Protein 1BTE (pdb70)

GO terms:
  GO:0005886 plasma membrane (C, IDA)
  GO:0017002 activin receptor activity (F, IDA)
  GO:0004675 transmembrane receptor protein serine/threonine kinase activity (F, EXP)
  GO:0005886 plasma membrane (C, EXP)
  GO:0098821 BMP receptor activity (F, IMP)
  GO:0030509 BMP signaling pathway (P, IMP)
  GO:0009966 regulation of signal transduction (P, IDA)
  GO:0001702 gastrulation with mouth forming second (P, IGI)
  GO:0042475 odontogenesis of dentin-containing tooth (P, IGI)
  GO:0009952 anterior/posterior pattern specification (P, IGI)
  GO:0007283 spermatogenesis (P, IGI)
  GO:0007368 determination of left/right symmetry (P, IGI)
  GO:0007498 mesoderm development (P, IGI)
  GO:0042713 sperm ejaculation (P, IMP)
  GO:0043084 penile erection (P, IMP)
  GO:0045428 regulation of nitric oxide biosynthetic process (P, IMP)
  GO:0060011 Sertoli cell proliferation (P, IMP)
  GO:0048706 embryonic skeletal system development (P, IMP)
  GO:0008584 male gonad development (P, IMP)
  GO:0019838 growth factor binding (F, IMP)

InterPro domains:
  IPR000333 Ser/Thr protein kinase, TGFB receptor [PR00653] (23-42)
  IPR000333 Ser/Thr protein kinase, TGFB receptor [PR00653] (70-88)
  IPR000333 Ser/Thr protein kinase, TGFB receptor [PR00653] (91-114)
  IPR000333 Ser/Thr protein kinase, TGFB receptor [PR00653] (331-352)
  IPR000333 Ser/Thr protein kinase, TGFB receptor [PR00653] (450-469)
  IPR000333 Ser/Thr protein kinase, TGFB receptor [PR00653] (490-512)
  IPR000333 Ser/Thr protein kinase, TGFB receptor [PTHR23255] (9-484)
  IPR000719 Protein kinase domain [PF00069] (200-472)
  IPR000719 Protein kinase domain [PS50011] (192-485)
  IPR000719 Protein kinase domain [SM00220] (192-485)
  IPR008271 Serine/threonine-protein kinase, active site [PS00108] (318-330)
  IPR011009 Protein kinase-like domain superfamily [SSF56112] (180-476)
  IPR045860 Snake toxin-like superfamily [G3DSA:2.10.60.10] (20-118)
  IPR045860 Snake toxin-like superfamily [SSF57302] (26-120)

Structure (mmCIF, N/CA/C/O backbone):
data_1BTE
#
_entry.id   1BTE
#
_cell.length_a   71.630
_cell.length_b   71.630
_cell.length_c   37.380
_cell.angle_alpha   90.00
_cell.angle_beta   90.00
_cell.angle_gamma   120.00
#
_symmetry.space_group_name_H-M   'P 3'
#
loop_
_entity.id
_entity.type
_entity.pdbx_description
1 polymer 'PROTEIN (ACTIVIN RECEPTOR TYPE II)'
2 non-polymer 2-acetamido-2-deoxy-beta-D-glucopyranose
3 water water
#
loop_
_atom_site.group_PDB
_atom_site.id
_atom_site.type_symbol
_atom_site.label_atom_id
_atom_site.label_alt_id
_atom_site.label_comp_id
_atom_site.label_asym_id
_atom_site.label_entity_id
_atom_site.label_seq_id
_atom_site.pdbx_PDB_ins_code
_atom_site.Cartn_x
_atom_site.Cartn_y
_atom_site.Cartn_z
_atom_site.occupancy
_atom_site.B_iso_or_equiv
_atom_site.auth_seq_id
_atom_site.auth_comp_id
_atom_site.auth_asym_id
_atom_site.auth_atom_id
_atom_site.pdbx_PDB_model_num
ATOM 1 N N . GLU A 1 2 ? 15.888 47.505 13.150 1.00 34.63 7 GLU A N 1
ATOM 2 C CA . GLU A 1 2 ? 14.455 47.789 12.947 1.00 33.53 7 GLU A CA 1
ATOM 3 C C . GLU A 1 2 ? 13.538 46.900 13.794 1.00 29.91 7 GLU A C 1
ATOM 4 O O . GLU A 1 2 ? 12.342 46.832 13.476 1.00 30.54 7 GLU A O 1
ATOM 10 N N . THR A 1 3 ? 14.042 46.347 14.892 1.00 24.79 8 THR A N 1
ATOM 11 C CA . THR A 1 3 ? 13.172 45.572 15.783 1.00 20.45 8 THR A CA 1
ATOM 12 C C . THR A 1 3 ? 13.181 46.123 17.198 1.00 19.37 8 THR A C 1
ATOM 13 O O . THR A 1 3 ? 14.203 46.072 17.887 1.00 19.91 8 THR A O 1
ATOM 17 N N . GLN A 1 4 ? 12.026 46.583 17.686 1.00 16.67 9 GLN A N 1
ATOM 18 C CA . GLN A 1 4 ? 11.901 47.113 19.036 1.00 15.51 9 GLN A CA 1
ATOM 19 C C . GLN A 1 4 ? 11.055 46.217 19.938 1.00 16.14 9 GLN A C 1
ATOM 20 O O . GLN A 1 4 ? 11.022 46.449 21.119 1.00 16.54 9 GLN A O 1
ATOM 26 N N . GLU A 1 5 ? 10.221 45.342 19.371 1.00 13.69 10 GLU A N 1
ATOM 27 C CA . GLU A 1 5 ? 9.316 44.570 20.233 1.00 13.03 10 GLU A CA 1
ATOM 28 C C . GLU A 1 5 ? 8.965 43.254 19.532 1.00 15.26 10 GLU A C 1
ATOM 29 O O . GLU A 1 5 ? 8.878 43.216 18.306 1.00 15.26 10 GLU A O 1
ATOM 35 N N . CYS A 1 6 ? 8.692 42.232 20.333 1.00 12.35 11 CYS A N 1
ATOM 36 C CA . CYS A 1 6 ? 8.377 40.888 19.829 1.00 13.24 11 CYS A CA 1
ATOM 37 C C . CYS A 1 6 ? 7.247 40.195 20.584 1.00 12.74 11 CYS A C 1
ATOM 38 O O . CYS A 1 6 ? 6.833 40.603 21.685 1.00 12.76 11 CYS A O 1
ATOM 41 N N . LEU A 1 7 ? 6.600 39.171 19.946 1.00 12.56 12 LEU A N 1
ATOM 42 C CA . LEU A 1 7 ? 5.653 38.334 20.680 1.00 11.69 12 LEU A CA 1
ATOM 43 C C . LEU A 1 7 ? 6.476 37.569 21.740 1.00 12.24 12 LEU A C 1
ATOM 44 O O . LEU A 1 7 ? 7.535 37.023 21.445 1.00 12.43 12 LEU A O 1
ATOM 49 N N . PHE A 1 8 ? 5.951 37.580 22.987 1.00 11.68 13 PHE A N 1
ATOM 50 C CA . PHE A 1 8 ? 6.627 36.851 24.091 1.00 13.24 13 PHE A CA 1
ATOM 51 C C . PHE A 1 8 ? 5.785 35.647 24.495 1.00 13.42 13 PHE A C 1
ATOM 52 O O . PHE A 1 8 ? 4.555 35.728 24.661 1.00 13.56 13 PHE A O 1
ATOM 60 N N . PHE A 1 9 ? 6.438 34.481 24.639 1.00 12.97 14 PHE A N 1
ATOM 61 C CA . PHE A 1 9 ? 5.827 33.229 25.104 1.00 12.71 14 PHE A CA 1
ATOM 62 C C . PHE A 1 9 ? 6.909 32.443 25.860 1.00 12.72 14 PHE A C 1
ATOM 63 O O . PHE A 1 9 ? 8.060 32.357 25.405 1.00 14.28 14 PHE A O 1
ATOM 71 N N . ASN A 1 10 ? 6.544 31.827 27.004 1.00 12.95 15 ASN A N 1
ATOM 72 C CA . ASN A 1 10 ? 7.464 30.982 27.767 1.00 14.57 15 ASN A CA 1
ATOM 73 C C . ASN A 1 10 ? 6.701 29.827 28.419 1.00 14.68 15 ASN A C 1
ATOM 74 O O . ASN A 1 10 ? 5.901 30.031 29.336 1.00 16.36 15 ASN A O 1
ATOM 79 N N . ALA A 1 11 ? 6.845 28.636 27.813 1.00 15.24 16 ALA A N 1
ATOM 80 C CA . ALA A 1 11 ? 6.137 27.490 28.406 1.00 16.37 16 ALA A CA 1
ATOM 81 C C . ALA A 1 11 ? 6.663 27.194 29.807 1.00 17.20 16 ALA A C 1
ATOM 82 O O . ALA A 1 11 ? 5.846 26.627 30.563 1.00 18.00 16 ALA A O 1
ATOM 84 N N . ASN A 1 12 ? 7.852 27.608 30.169 1.00 19.21 17 ASN A N 1
ATOM 85 C CA . ASN A 1 12 ? 8.388 27.383 31.515 1.00 19.13 17 ASN A CA 1
ATOM 86 C C . ASN A 1 12 ? 8.167 28.588 32.427 1.00 17.64 17 ASN A C 1
ATOM 87 O O . ASN A 1 12 ? 8.990 28.817 33.324 1.00 18.33 17 ASN A O 1
ATOM 92 N N . TRP A 1 13 ? 7.117 29.399 32.180 1.00 15.50 18 TRP A N 1
ATOM 93 C CA . TRP A 1 13 ? 6.893 30.621 32.940 1.00 16.46 18 TRP A CA 1
ATOM 94 C C . TRP A 1 13 ? 6.803 30.427 34.444 1.00 16.16 18 TRP A C 1
ATOM 95 O O . TRP A 1 13 ? 7.241 31.366 35.149 1.00 16.35 18 TRP A O 1
ATOM 106 N N . GLU A 1 14 ? 6.172 29.351 34.910 1.00 18.45 19 GLU A N 1
ATOM 107 C CA . GLU A 1 14 ? 5.993 29.262 36.352 1.00 19.18 19 GLU A CA 1
ATOM 108 C C . GLU A 1 14 ? 7.345 29.135 37.037 1.00 17.96 19 GLU A C 1
ATOM 109 O O . GLU A 1 14 ? 7.689 29.870 37.979 1.00 18.07 19 GLU A O 1
ATOM 115 N N . ARG A 1 15 ? 8.185 28.217 36.588 1.00 17.86 20 ARG A N 1
ATOM 116 C CA . ARG A 1 15 ? 9.498 28.040 37.249 1.00 20.02 20 ARG A CA 1
ATOM 117 C C . ARG A 1 15 ? 10.442 29.181 36.950 1.00 20.25 20 ARG A C 1
ATOM 118 O O . ARG A 1 15 ? 11.239 29.606 37.819 1.00 20.45 20 ARG A O 1
ATOM 126 N N . ASP A 1 16 ? 10.361 29.837 35.782 1.00 18.53 21 ASP A N 1
ATOM 127 C CA . ASP A 1 16 ? 11.234 30.925 35.418 1.00 19.94 21 ASP A CA 1
ATOM 128 C C . ASP A 1 16 ? 10.847 32.297 35.970 1.00 19.67 21 ASP A C 1
ATOM 129 O O . ASP A 1 16 ? 11.640 33.264 35.957 1.00 21.14 21 ASP A O 1
ATOM 134 N N . ARG A 1 17 ? 9.650 32.410 36.527 1.00 19.58 22 ARG A N 1
ATOM 135 C CA . ARG A 1 17 ? 9.105 33.631 37.072 1.00 19.61 22 ARG A CA 1
ATOM 136 C C . ARG A 1 17 ? 8.964 34.746 36.027 1.00 19.95 22 ARG A C 1
ATOM 137 O O . ARG A 1 17 ? 9.301 35.904 36.223 1.00 21.46 22 ARG A O 1
ATOM 145 N N . THR A 1 18 ? 8.343 34.370 34.903 1.00 16.58 23 THR A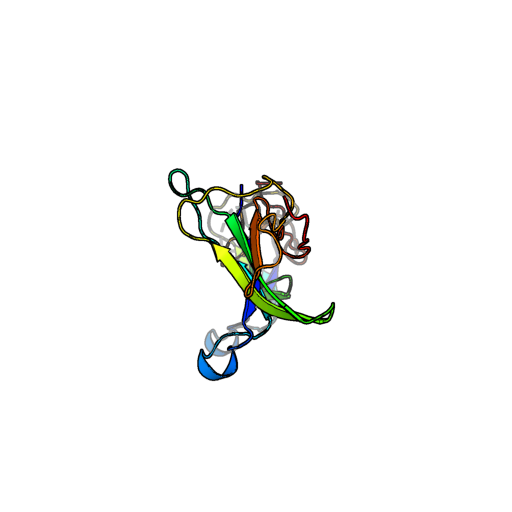 N 1
ATOM 146 C CA . THR A 1 18 ? 8.033 35.330 33.829 1.00 16.50 23 THR A CA 1
ATOM 147 C C . THR A 1 18 ? 6.544 35.291 33.531 1.00 15.50 23 THR A C 1
ATOM 148 O O . THR A 1 18 ? 5.769 34.487 33.994 1.00 16.55 23 THR A O 1
ATOM 152 N N . ASN A 1 19 ? 6.098 36.247 32.660 1.00 14.43 24 ASN A N 1
ATOM 153 C CA . ASN A 1 19 ? 4.764 36.104 32.103 1.00 14.16 24 ASN A CA 1
ATOM 154 C C . ASN A 1 19 ? 4.724 34.808 31.281 1.00 14.05 24 ASN A C 1
ATOM 155 O O . ASN A 1 19 ? 5.731 34.281 30.792 1.00 14.16 24 ASN A O 1
ATOM 160 N N . GLN A 1 20 ? 3.504 34.281 31.093 1.00 14.49 25 GLN A N 1
ATOM 161 C CA . GLN A 1 20 ? 3.338 33.117 30.188 1.00 14.52 25 GLN A CA 1
ATOM 162 C C . GLN A 1 20 ? 3.380 33.656 28.746 1.00 15.16 25 GLN A C 1
ATOM 163 O O . GLN A 1 20 ? 3.944 32.985 27.848 1.00 14.57 25 GLN A O 1
ATOM 169 N N . THR A 1 21 ? 2.712 34.774 28.505 1.00 14.43 26 THR A N 1
ATOM 170 C CA . THR A 1 21 ? 2.702 35.410 27.174 1.00 14.15 26 THR A CA 1
ATOM 171 C C . THR A 1 21 ? 2.729 36.916 27.336 1.00 14.36 26 THR A C 1
ATOM 172 O O . THR A 1 21 ? 2.412 37.469 28.399 1.00 14.70 26 THR A O 1
ATOM 176 N N . GLY A 1 22 ? 3.002 37.683 26.251 1.00 14.02 27 GLY A N 1
ATOM 177 C CA . GLY A 1 22 ? 2.899 39.118 26.207 1.00 13.75 27 GLY A CA 1
ATOM 178 C C . GLY A 1 22 ? 3.631 39.741 24.997 1.00 13.88 27 GLY A C 1
ATOM 179 O O . GLY A 1 22 ? 3.744 39.042 24.001 1.00 14.07 27 GLY A O 1
ATOM 180 N N . VAL A 1 23 ? 4.100 40.947 25.233 1.00 12.90 28 VAL A N 1
ATOM 181 C CA . VAL A 1 23 ? 4.879 41.698 24.237 1.00 12.82 28 VAL A CA 1
ATOM 182 C C . VAL A 1 23 ? 6.246 41.987 24.870 1.00 14.74 28 VAL A C 1
ATOM 183 O O . VAL A 1 23 ? 6.283 42.662 25.923 1.00 15.74 28 VAL A O 1
ATOM 187 N N . GLU A 1 24 ? 7.352 41.482 24.353 1.00 14.13 29 GLU A N 1
ATOM 188 C CA . GLU A 1 24 ? 8.662 41.812 24.948 1.00 15.11 29 GLU A CA 1
ATOM 189 C C . GLU A 1 24 ? 9.258 43.018 24.267 1.00 15.54 29 GLU A C 1
ATOM 190 O O . GLU A 1 24 ? 9.539 42.995 23.054 1.00 14.92 29 GLU A O 1
ATOM 196 N N . PRO A 1 25 ? 9.736 44.042 25.007 1.00 16.82 30 PRO A N 1
ATOM 197 C CA . PRO A 1 25 ? 10.501 45.153 24.489 1.00 17.52 30 PRO A CA 1
ATOM 198 C C . PRO A 1 25 ? 11.956 44.751 24.334 1.00 18.87 30 PRO A C 1
ATOM 199 O O . PRO A 1 25 ? 12.535 44.204 25.302 1.00 19.90 30 PRO A O 1
ATOM 203 N N . CYS A 1 26 ? 12.535 44.947 23.164 1.00 18.96 31 CYS A N 1
ATOM 204 C CA . CYS A 1 26 ? 13.918 44.568 22.945 1.00 20.62 31 CYS A CA 1
ATOM 205 C C . CYS A 1 26 ? 14.897 45.712 23.264 1.00 21.55 31 CYS A C 1
ATOM 206 O O . CYS A 1 26 ? 14.752 46.773 22.697 1.00 22.36 31 CYS A O 1
ATOM 209 N N . TYR A 1 27 ? 15.865 45.431 24.136 1.00 26.01 32 TYR A N 1
ATOM 210 C CA . TYR A 1 27 ? 16.836 46.481 24.488 1.00 30.62 32 TYR A CA 1
ATOM 211 C C . TYR A 1 27 ? 18.239 45.974 24.214 1.00 35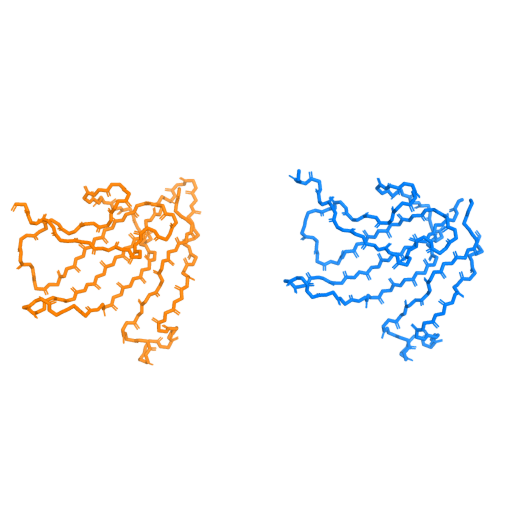.57 32 TYR A C 1
ATOM 212 O O . TYR A 1 27 ? 18.522 45.676 23.053 1.00 37.72 32 TYR A O 1
ATOM 221 N N . GLY A 1 28 ? 19.097 45.844 25.213 1.00 39.86 33 GLY A N 1
ATOM 222 C CA . GLY A 1 28 ? 20.451 45.352 24.982 1.00 43.16 33 GLY A CA 1
ATOM 223 C C . GLY A 1 28 ? 21.183 46.219 23.957 1.00 45.82 33 GLY A C 1
ATOM 224 O O . GLY A 1 28 ? 21.088 45.896 22.746 1.00 48.42 33 GLY A O 1
ATOM 225 N N . ARG A 1 33 ? 22.157 45.100 16.285 1.00 35.73 38 ARG A N 1
ATOM 226 C CA . ARG A 1 33 ? 20.876 44.662 15.667 1.00 34.05 38 ARG A CA 1
ATOM 227 C C . ARG A 1 33 ? 20.107 43.684 16.566 1.00 33.87 38 ARG A C 1
ATOM 228 O O . ARG A 1 33 ? 20.597 42.654 17.003 1.00 34.23 38 ARG A O 1
ATOM 230 N N . ARG A 1 34 ? 18.850 44.034 16.791 1.00 29.65 39 ARG A N 1
ATOM 231 C CA . ARG A 1 34 ? 17.922 43.214 17.554 1.00 27.91 39 ARG A CA 1
ATOM 232 C C . ARG A 1 34 ? 17.107 42.344 16.599 1.00 24.04 39 ARG A C 1
ATOM 233 O O . ARG A 1 34 ? 17.031 42.627 15.401 1.00 22.90 39 ARG A O 1
ATOM 241 N N . HIS A 1 35 ? 16.659 41.185 17.099 1.00 20.17 40 HIS A N 1
ATOM 242 C CA . HIS A 1 35 ? 15.802 40.304 16.336 1.00 17.83 40 HIS A CA 1
ATOM 243 C C . HIS A 1 35 ? 14.675 39.769 17.238 1.00 17.05 40 HIS A C 1
ATOM 244 O O . HIS A 1 35 ? 14.811 39.855 18.464 1.00 17.80 40 HIS A O 1
ATOM 251 N N . CYS A 1 36 ? 13.648 39.181 16.627 1.00 14.87 41 CYS A N 1
ATOM 252 C CA . CYS A 1 36 ? 12.695 38.309 17.327 1.00 14.14 41 CYS A CA 1
ATOM 253 C C . CYS A 1 36 ? 12.988 36.864 16.955 1.00 13.07 41 CYS A C 1
ATOM 254 O O . CYS A 1 36 ? 13.715 36.530 16.015 1.00 15.34 41 CYS A O 1
ATOM 257 N N . PHE A 1 37 ? 12.497 35.939 17.798 1.00 13.38 42 PHE A N 1
ATOM 258 C CA . PHE A 1 37 ? 12.698 34.517 17.507 1.00 13.46 42 PHE A CA 1
ATOM 259 C C . PHE A 1 37 ? 11.533 33.688 18.012 1.00 12.98 42 PHE A C 1
ATOM 260 O O . PHE A 1 37 ? 10.750 34.094 18.864 1.00 13.43 42 PHE A O 1
ATOM 268 N N . ALA A 1 38 ? 11.471 32.452 17.523 1.00 12.41 43 ALA A N 1
ATOM 269 C CA . ALA A 1 38 ? 10.622 31.407 18.076 1.00 12.52 43 ALA A CA 1
ATOM 270 C C . ALA A 1 38 ? 11.368 30.083 18.142 1.00 14.34 43 ALA A C 1
ATOM 271 O O . ALA A 1 38 ? 12.197 29.753 17.279 1.00 13.88 43 ALA A O 1
ATOM 273 N N . THR A 1 39 ? 11.034 29.264 19.169 1.00 13.29 44 THR A N 1
ATOM 274 C CA . THR A 1 39 ? 11.529 27.901 19.268 1.00 15.50 44 THR A CA 1
ATOM 275 C C . THR A 1 39 ? 10.341 26.992 19.540 1.00 15.26 44 THR A C 1
ATOM 276 O O . THR A 1 39 ? 9.405 27.355 20.281 1.00 15.03 44 THR A O 1
ATOM 280 N N . TRP A 1 40 ? 10.295 25.827 18.860 1.00 14.18 45 TRP A N 1
ATOM 281 C CA . TRP A 1 40 ? 9.116 24.961 19.018 1.00 14.07 45 TRP A CA 1
ATOM 282 C C . TRP A 1 40 ? 9.449 23.488 18.760 1.00 14.96 45 TRP A C 1
ATOM 283 O O . TRP A 1 40 ? 10.546 23.205 18.243 1.00 14.94 45 TRP A O 1
ATOM 294 N N . LYS A 1 41 ? 8.541 22.617 19.210 1.00 16.00 46 LYS A N 1
ATOM 295 C CA . LYS A 1 41 ? 8.638 21.202 18.878 1.00 17.14 46 LYS A CA 1
ATOM 296 C C . LYS A 1 41 ? 7.555 20.919 17.838 1.00 15.85 46 LYS A C 1
ATOM 297 O O . LYS A 1 41 ? 6.485 21.544 17.821 1.00 15.93 46 LYS A O 1
ATOM 303 N N . ASN A 1 42 ? 7.816 19.966 16.939 1.00 15.17 47 ASN A N 1
ATOM 304 C CA . ASN A 1 42 ? 6.858 19.576 15.909 1.00 17.39 47 ASN A CA 1
ATOM 305 C C . ASN A 1 42 ? 6.940 18.048 15.754 1.00 20.18 47 ASN A C 1
ATOM 306 O O . ASN A 1 42 ? 7.926 17.562 15.204 1.00 21.08 47 ASN A O 1
ATOM 311 N N . ILE A 1 43 ? 5.983 17.378 16.374 1.00 19.17 48 ILE A N 1
ATOM 312 C CA . ILE A 1 43 ? 5.939 15.900 16.327 1.00 21.39 48 ILE A CA 1
ATOM 313 C C . ILE A 1 43 ? 4.733 15.503 15.499 1.00 21.06 48 ILE A C 1
ATOM 314 O O . ILE A 1 43 ? 3.561 15.686 15.824 1.00 18.41 48 ILE A O 1
ATOM 319 N N . SER A 1 44 ? 5.073 14.938 14.327 1.00 21.76 49 SER A N 1
ATOM 320 C CA . SER A 1 44 ? 4.030 14.532 13.365 1.00 24.00 49 SER A CA 1
ATOM 321 C C . SER A 1 44 ? 3.048 15.640 13.044 1.00 22.41 49 SER A C 1
ATOM 322 O O . SER A 1 44 ? 1.839 15.388 12.972 1.00 23.01 49 SER A O 1
ATOM 325 N N . GLY A 1 45 ? 3.461 16.904 12.930 1.00 21.68 50 GLY A N 1
ATOM 326 C CA . GLY A 1 45 ? 2.553 17.992 12.629 1.00 21.86 50 GLY A CA 1
ATOM 327 C C . GLY A 1 45 ? 2.002 18.689 13.855 1.00 21.23 50 GLY A C 1
ATOM 328 O O . GLY A 1 45 ? 1.461 19.794 13.713 1.00 25.85 50 GLY A O 1
ATOM 329 N N . SER A 1 46 ? 2.085 18.110 15.050 1.00 19.73 51 SER A N 1
ATOM 330 C CA . SER A 1 46 ? 1.595 18.775 16.266 1.00 20.98 51 SER A CA 1
ATOM 331 C C . SER A 1 46 ? 2.645 19.716 16.850 1.00 19.37 51 SER A C 1
ATOM 332 O O . SER A 1 46 ? 3.754 19.312 17.219 1.00 18.19 51 SER A O 1
ATOM 335 N N . ILE A 1 47 ? 2.307 20.999 16.871 1.00 19.14 52 ILE A N 1
ATOM 336 C CA . ILE A 1 47 ? 3.256 22.045 17.275 1.00 18.15 52 ILE A CA 1
ATOM 337 C C . ILE A 1 47 ? 3.111 22.453 18.731 1.00 19.55 52 ILE A C 1
ATOM 338 O O . ILE A 1 47 ? 1.997 22.696 19.175 1.00 21.09 52 ILE A O 1
ATOM 343 N N . GLU A 1 48 ? 4.212 22.535 19.440 1.00 18.10 53 GLU A N 1
ATOM 344 C CA . GLU A 1 48 ? 4.254 22.988 20.829 1.00 20.44 53 GLU A CA 1
ATOM 345 C C . GLU A 1 48 ? 5.289 24.100 20.933 1.00 18.35 53 GLU A C 1
ATOM 346 O O . GLU A 1 48 ? 6.487 23.837 20.783 1.00 19.74 53 GLU A O 1
ATOM 352 N N . ILE A 1 49 ? 4.846 25.339 21.253 1.00 17.19 54 ILE A N 1
ATOM 353 C CA . ILE A 1 49 ? 5.851 26.387 21.423 1.00 16.84 54 ILE A CA 1
ATOM 354 C C . ILE A 1 49 ? 6.692 26.195 22.686 1.00 16.92 54 ILE A C 1
ATOM 355 O O . ILE A 1 49 ? 6.135 25.836 23.734 1.00 18.07 54 ILE A O 1
ATOM 360 N N . VAL A 1 50 ? 7.981 26.420 22.560 1.00 15.45 55 VAL A N 1
ATOM 361 C CA . VAL A 1 50 ? 8.896 26.420 23.703 1.00 14.94 55 VAL A CA 1
ATOM 362 C C . VAL A 1 50 ? 9.076 27.837 24.187 1.00 15.41 55 VAL A C 1
ATOM 363 O O . VAL A 1 50 ? 8.722 28.204 25.303 1.00 17.15 55 VAL A O 1
ATOM 367 N N . LYS A 1 51 ? 9.552 28.769 23.334 1.00 14.78 56 LYS A N 1
ATOM 368 C CA . LYS A 1 51 ? 9.710 30.163 23.693 1.00 14.73 56 LYS A CA 1
ATOM 369 C C . LYS A 1 51 ? 9.494 31.071 22.462 1.00 15.19 56 LYS A C 1
ATOM 370 O O . LYS A 1 51 ? 9.786 30.652 21.317 1.00 15.10 56 LYS A O 1
ATOM 376 N N . GLN A 1 52 ? 9.041 32.283 22.705 1.00 13.83 57 GLN A N 1
ATOM 377 C CA . GLN A 1 52 ? 9.001 33.346 21.684 1.00 12.81 57 GLN A CA 1
ATOM 378 C C . GLN A 1 52 ? 9.594 34.595 22.374 1.00 13.46 57 GLN A C 1
ATOM 379 O O . GLN A 1 52 ? 9.178 34.827 23.515 1.00 13.68 57 GLN A O 1
ATOM 385 N N . GLY A 1 53 ? 10.285 35.477 21.657 1.00 13.23 58 GLY A N 1
ATOM 386 C CA . GLY A 1 53 ? 10.665 36.739 22.340 1.00 14.43 58 GLY A CA 1
ATOM 387 C C . GLY A 1 53 ? 11.743 37.464 21.552 1.00 15.01 58 GLY A C 1
ATOM 388 O O . GLY A 1 53 ? 11.878 37.192 20.354 1.00 14.49 58 GLY A O 1
ATOM 389 N N . CYS A 1 54 ? 12.424 38.428 22.194 1.00 13.44 59 CYS A N 1
ATOM 390 C CA . CYS A 1 54 ? 13.554 39.068 21.541 1.00 15.79 59 CYS A CA 1
ATOM 391 C C . CYS A 1 54 ? 14.801 38.193 21.638 1.00 16.59 59 CYS A C 1
ATOM 392 O O . CYS A 1 54 ? 14.957 37.407 22.581 1.00 17.95 59 CYS A O 1
ATOM 395 N N . TRP A 1 55 ? 15.686 38.345 20.671 1.00 19.52 60 TRP A N 1
ATOM 396 C CA . TRP A 1 55 ? 16.950 37.608 20.621 1.00 23.14 60 TRP A CA 1
ATOM 397 C C . TRP A 1 55 ? 18.021 38.696 20.462 1.00 24.77 60 TRP A C 1
ATOM 398 O O . TRP A 1 55 ? 17.946 39.488 19.516 1.00 25.33 60 TRP A O 1
ATOM 409 N N . LEU A 1 56 ? 18.872 38.805 21.488 1.00 29.60 61 LEU A N 1
ATOM 410 C CA . LEU A 1 56 ? 19.781 39.957 21.502 1.00 32.54 61 LEU A CA 1
ATOM 411 C C . LEU A 1 56 ? 21.194 39.645 21.031 1.00 34.96 61 LEU A C 1
ATOM 412 O O . LEU A 1 56 ? 21.846 40.601 20.574 1.00 36.25 61 LEU A O 1
ATOM 414 N N . ASP A 1 57 ? 21.673 38.416 21.143 1.00 36.47 62 ASP A N 1
ATOM 415 C CA . ASP A 1 57 ? 23.047 38.135 20.703 1.00 37.53 62 ASP A CA 1
ATOM 416 C C . ASP A 1 57 ? 23.115 38.209 19.175 1.00 37.52 62 ASP A C 1
ATOM 417 O O . ASP A 1 57 ? 22.122 37.939 18.497 1.00 35.69 62 ASP A O 1
ATOM 422 N N . ASP A 1 58 ? 24.293 38.513 18.638 1.00 35.82 63 ASP A N 1
ATOM 423 C CA . ASP A 1 58 ? 24.484 38.546 17.199 1.00 35.57 63 ASP A CA 1
ATOM 424 C C . ASP A 1 58 ? 24.019 37.225 16.592 1.00 34.53 63 ASP A C 1
ATOM 425 O O . ASP A 1 58 ? 24.464 36.178 17.064 1.00 34.87 63 ASP A O 1
ATOM 427 N N . ILE A 1 59 ? 23.317 37.271 15.466 1.00 33.24 64 ILE A N 1
ATOM 428 C CA . ILE A 1 59 ? 22.860 36.015 14.873 1.00 33.17 64 ILE A CA 1
ATOM 429 C C . ILE A 1 59 ? 22.492 36.239 13.417 1.00 34.04 64 ILE A C 1
ATOM 430 O O . ILE A 1 59 ? 22.159 37.355 13.014 1.00 34.05 64 ILE A O 1
ATOM 435 N N . ASN A 1 60 ? 22.507 35.169 12.629 1.00 35.97 65 ASN A N 1
ATOM 436 C CA . ASN A 1 60 ? 22.062 35.254 11.237 1.00 36.08 65 ASN A CA 1
ATOM 437 C C . ASN A 1 60 ? 20.776 34.435 11.114 1.00 34.09 65 ASN A C 1
ATOM 438 O O . ASN A 1 60 ? 20.636 33.439 11.844 1.00 33.95 65 ASN A O 1
ATOM 443 N N . CYS A 1 61 ? 19.834 34.954 10.340 1.00 31.45 66 CYS A N 1
ATOM 444 C CA . CYS A 1 61 ? 18.552 34.249 10.219 1.00 28.98 66 CYS A CA 1
ATOM 445 C C . CYS A 1 61 ? 18.388 33.760 8.794 1.00 28.59 66 CYS A C 1
ATOM 446 O O . CYS A 1 61 ? 19.039 34.273 7.871 1.00 29.03 66 CYS A O 1
ATOM 449 N N . TYR A 1 62 ? 17.449 32.867 8.541 1.00 28.23 67 TYR A N 1
ATOM 450 C CA . TYR A 1 62 ? 17.248 32.320 7.202 1.00 28.55 67 TYR A CA 1
ATOM 451 C C . TYR A 1 62 ? 16.516 33.290 6.282 1.00 30.50 67 TYR A C 1
ATOM 452 O O . TYR A 1 62 ? 16.692 33.230 5.058 1.00 31.91 67 TYR A O 1
ATOM 461 N N . ASP A 1 63 ? 15.705 34.165 6.822 1.00 29.50 68 ASP A N 1
ATOM 462 C CA . ASP A 1 63 ? 14.973 35.190 6.074 1.00 28.34 68 ASP A CA 1
ATOM 463 C C . ASP A 1 63 ? 14.953 36.453 6.941 1.00 28.65 68 ASP A C 1
ATOM 464 O O . ASP A 1 63 ? 14.954 36.364 8.159 1.00 29.18 68 ASP A O 1
ATOM 469 N N . ARG A 1 64 ? 14.994 37.615 6.320 1.00 28.67 69 ARG A N 1
ATOM 470 C CA . ARG A 1 64 ? 15.045 38.874 7.026 1.00 29.66 69 ARG A CA 1
ATOM 471 C C . ARG A 1 64 ? 13.729 39.191 7.736 1.00 28.60 69 ARG A C 1
ATOM 472 O O . ARG A 1 64 ? 13.755 39.624 8.888 1.00 29.80 69 ARG A O 1
ATOM 474 N N . THR A 1 65 ? 12.632 39.050 7.022 1.00 25.31 70 THR A N 1
ATOM 475 C CA . THR A 1 65 ? 11.297 39.406 7.410 1.00 25.30 70 THR A CA 1
ATOM 476 C C . THR A 1 65 ? 10.460 38.301 8.047 1.00 24.40 70 THR A C 1
ATOM 477 O O . THR A 1 65 ? 9.658 38.558 8.952 1.00 24.59 70 THR A O 1
ATOM 479 N N . ASP A 1 66 ? 10.496 37.123 7.429 1.00 20.31 71 ASP A N 1
ATOM 480 C CA . ASP A 1 66 ? 9.700 35.989 7.880 1.00 19.78 71 ASP A CA 1
ATOM 481 C C . ASP A 1 66 ? 10.543 35.126 8.817 1.00 19.45 71 ASP A C 1
ATOM 482 O O . ASP A 1 66 ? 11.720 34.943 8.536 1.00 19.96 71 ASP A O 1
ATOM 487 N N . CYS A 1 67 ? 9.934 34.543 9.850 1.00 15.08 72 CYS A N 1
ATOM 488 C CA . CYS A 1 67 ? 10.685 33.658 10.763 1.00 15.96 72 CYS A CA 1
ATOM 489 C C . CYS A 1 67 ? 10.583 32.234 10.215 1.00 14.79 72 CYS A C 1
ATOM 490 O O . CYS A 1 67 ? 9.503 31.634 10.246 1.00 14.99 72 CYS A O 1
ATOM 493 N N . ILE A 1 68 ? 11.712 31.707 9.712 1.00 14.57 73 ILE A N 1
ATOM 494 C CA . ILE A 1 68 ? 11.713 30.407 9.020 1.00 15.74 73 ILE A CA 1
ATOM 495 C C . ILE A 1 68 ? 12.831 29.487 9.523 1.00 14.70 73 ILE A C 1
ATOM 496 O O . ILE A 1 68 ? 13.986 29.928 9.696 1.00 16.36 73 ILE A O 1
ATOM 501 N N . GLU A 1 69 ? 12.508 28.206 9.780 1.00 14.96 74 GLU A N 1
ATOM 502 C CA . GLU A 1 69 ? 13.542 27.211 10.101 1.00 14.31 74 GLU A CA 1
ATOM 503 C C . GLU A 1 69 ? 13.903 26.477 8.806 1.00 15.21 74 GLU A C 1
ATOM 504 O O . GLU A 1 69 ? 12.959 26.059 8.129 1.00 14.85 74 GLU A O 1
ATOM 510 N N . LYS A 1 70 ? 15.188 26.394 8.463 1.00 15.17 75 LYS A N 1
ATOM 511 C CA . LYS A 1 70 ? 15.578 25.707 7.209 1.00 15.88 75 LYS A CA 1
ATOM 512 C C . LYS A 1 70 ? 16.413 24.492 7.518 1.00 16.53 75 LYS A C 1
ATOM 513 O O . LYS A 1 70 ? 16.943 23.848 6.567 1.00 16.54 75 LYS A O 1
ATOM 519 N N . LYS A 1 71 ? 16.684 24.113 8.787 1.00 15.20 76 LYS A N 1
ATOM 520 C CA . LYS A 1 71 ? 17.422 22.891 9.051 1.00 16.16 76 LY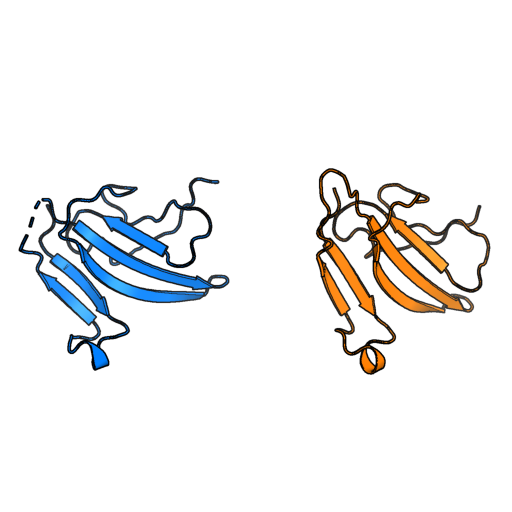S A CA 1
ATOM 521 C C . LYS A 1 71 ? 16.500 21.684 8.793 1.00 17.09 76 LYS A C 1
ATOM 522 O O . LYS A 1 71 ? 15.267 21.848 8.834 1.00 17.65 76 LYS A O 1
ATOM 528 N N . ASP A 1 72 ? 17.099 20.527 8.484 1.00 16.60 77 ASP A N 1
ATOM 529 C CA . ASP A 1 72 ? 16.312 19.340 8.164 1.00 16.93 77 ASP A CA 1
ATOM 530 C C . ASP A 1 72 ? 15.959 18.455 9.348 1.00 17.21 77 ASP A C 1
ATOM 531 O O . ASP A 1 72 ? 16.837 17.988 10.088 1.00 19.12 77 ASP A O 1
ATOM 536 N N . SER A 1 73 ? 14.647 18.339 9.597 1.00 16.68 78 SER A N 1
ATOM 537 C CA . SER A 1 73 ? 14.161 17.498 10.698 1.00 17.70 78 SER A CA 1
ATOM 538 C C . SER A 1 73 ? 14.881 17.717 12.001 1.00 19.26 78 SER A C 1
ATOM 539 O O . SER A 1 73 ? 15.320 16.739 12.643 1.00 20.66 78 SER A O 1
ATOM 542 N N . PRO A 1 74 ? 14.905 18.922 12.561 1.00 17.05 79 PRO A N 1
ATOM 543 C CA . PRO A 1 74 ? 15.564 19.164 13.834 1.00 18.97 79 PRO A CA 1
ATOM 544 C C . PRO A 1 74 ? 14.773 18.685 15.039 1.00 18.04 79 PRO A C 1
ATOM 545 O O . PRO A 1 74 ? 13.564 18.497 14.897 1.00 18.45 79 PRO A O 1
ATOM 549 N N . GLU A 1 75 ? 15.386 18.466 16.206 1.00 20.20 80 GLU A N 1
ATOM 550 C CA . GLU A 1 75 ? 14.553 18.087 17.358 1.00 22.97 80 GLU A CA 1
ATOM 551 C C . GLU A 1 75 ? 13.911 19.332 17.966 1.00 23.50 80 GLU A C 1
ATOM 552 O O . GLU A 1 75 ? 12.738 19.309 18.378 1.00 27.35 80 GLU A O 1
ATOM 558 N N . VAL A 1 76 ? 14.617 20.448 18.049 1.00 21.50 81 VAL A N 1
ATOM 559 C CA . VAL A 1 76 ? 14.062 21.713 18.498 1.00 20.53 81 VAL A CA 1
ATOM 560 C C . VAL A 1 76 ? 14.162 22.711 17.329 1.00 17.85 81 VAL A C 1
ATOM 561 O O . VAL A 1 76 ? 15.286 22.981 16.896 1.00 18.85 81 VAL A O 1
ATOM 565 N N . TYR A 1 77 ? 12.995 23.135 16.837 1.00 16.27 82 TYR A N 1
ATOM 566 C CA . TYR A 1 77 ? 12.947 24.070 15.722 1.00 15.77 82 TYR A CA 1
ATOM 567 C C . TYR A 1 77 ? 13.305 25.459 16.205 1.00 14.93 82 TYR A C 1
ATOM 568 O O . TYR A 1 77 ? 12.823 25.832 17.296 1.00 16.44 82 TYR A O 1
ATOM 577 N N . PHE A 1 78 ? 13.955 26.272 15.379 1.00 14.36 83 PHE A N 1
ATOM 578 C CA . PHE A 1 78 ? 14.319 27.634 15.757 1.00 14.16 83 PHE A CA 1
ATOM 579 C C . PHE A 1 78 ? 14.211 28.524 14.523 1.00 15.53 83 PHE A C 1
ATOM 580 O O . PHE A 1 78 ? 14.593 28.130 13.404 1.00 14.65 83 PHE A O 1
ATOM 588 N N . CYS A 1 79 ? 13.763 29.766 14.719 1.00 13.88 84 CYS A N 1
ATOM 589 C CA . CYS A 1 79 ? 13.853 30.773 13.666 1.00 12.64 84 CYS A CA 1
ATOM 590 C C . CYS A 1 79 ? 14.138 32.142 14.284 1.00 14.87 84 CYS A C 1
ATOM 591 O O . CYS A 1 79 ? 13.704 32.413 15.414 1.00 14.00 84 CYS A O 1
ATOM 594 N N . CYS A 1 80 ? 14.740 33.058 13.508 1.00 15.54 85 CYS A N 1
ATOM 595 C CA . CYS A 1 80 ? 14.769 34.458 13.938 1.00 14.94 85 CYS A CA 1
ATOM 596 C C . CYS A 1 80 ? 14.364 35.391 12.791 1.00 15.92 85 CYS A C 1
ATOM 597 O O . CYS A 1 80 ? 14.341 34.940 11.647 1.00 16.80 85 CYS A O 1
ATOM 600 N N . CYS A 1 81 ? 13.960 36.599 13.109 1.00 14.05 86 CYS A N 1
ATOM 601 C CA . CYS A 1 81 ? 13.458 37.526 12.076 1.00 14.75 86 CYS A CA 1
ATOM 602 C C . CYS A 1 81 ? 13.668 38.963 12.538 1.00 15.30 86 CYS A C 1
ATOM 603 O O . CYS A 1 81 ? 13.858 39.205 13.719 1.00 15.24 86 CYS A O 1
ATOM 606 N N . GLU A 1 82 ? 13.550 39.917 11.622 1.00 16.03 87 GLU A N 1
ATOM 607 C CA . GLU A 1 82 ? 13.573 41.324 11.920 1.00 16.56 87 GLU A CA 1
ATOM 608 C C . GLU A 1 82 ? 12.214 41.970 11.636 1.00 15.35 87 GLU A C 1
ATOM 609 O O . GLU A 1 82 ? 11.476 41.601 10.713 1.00 16.55 87 GLU A O 1
ATOM 615 N N . GLY A 1 83 ? 11.857 42.937 12.492 1.00 16.53 88 GLY A N 1
ATOM 616 C CA . GLY A 1 83 ? 10.570 43.612 12.392 1.00 16.23 88 GLY A CA 1
ATOM 617 C C . GLY A 1 83 ? 9.648 43.397 13.589 1.00 15.06 88 GLY A C 1
ATOM 618 O O . GLY A 1 83 ? 9.584 42.251 14.096 1.00 16.43 88 GLY A O 1
ATOM 619 N N . ASN A 1 84 ? 9.008 44.471 14.043 1.00 14.11 89 ASN A N 1
ATOM 620 C CA . ASN A 1 84 ? 8.129 44.391 15.198 1.00 14.26 89 ASN A CA 1
ATOM 621 C C . ASN A 1 84 ? 7.064 43.326 15.071 1.00 15.38 89 ASN A C 1
ATOM 622 O O . ASN A 1 84 ? 6.367 43.124 14.081 1.00 16.49 89 ASN A O 1
ATOM 627 N N . MET A 1 85 ? 7.072 42.387 16.051 1.00 14.53 90 MET A N 1
ATOM 628 C CA . MET A 1 85 ? 6.115 41.297 16.168 1.00 13.76 90 MET A CA 1
ATOM 629 C C . MET A 1 85 ? 6.298 40.261 15.071 1.00 12.69 90 MET A C 1
ATOM 630 O O . MET A 1 85 ? 5.395 39.460 14.834 1.00 13.63 90 MET A O 1
ATOM 635 N N . CYS A 1 86 ? 7.459 40.228 14.387 1.00 13.61 91 CYS A N 1
ATOM 636 C CA . CYS A 1 86 ? 7.605 39.302 13.238 1.00 14.17 91 CYS A CA 1
ATOM 637 C C . CYS A 1 86 ? 7.544 37.854 13.599 1.00 15.88 91 CYS A C 1
ATOM 638 O O . C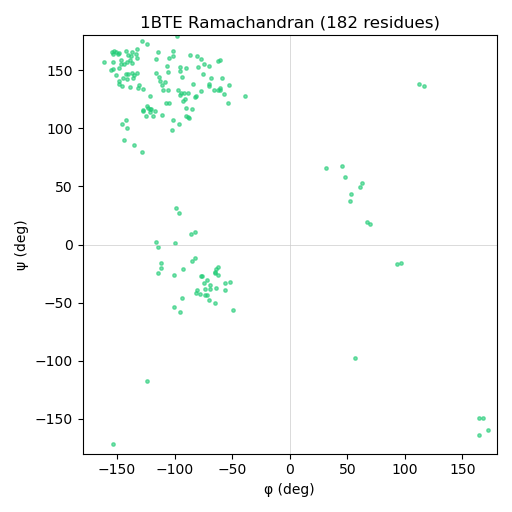YS A 1 86 ? 7.289 36.985 12.728 1.00 16.07 91 CYS A O 1
ATOM 641 N N . ASN A 1 87 ? 7.844 37.473 14.834 1.00 12.46 92 ASN A N 1
ATOM 642 C CA . ASN A 1 87 ? 7.807 36.084 15.248 1.00 12.87 92 ASN A CA 1
ATOM 643 C C . ASN A 1 87 ? 6.440 35.557 15.618 1.00 12.88 92 ASN A C 1
ATOM 644 O O . ASN A 1 87 ? 6.397 34.394 16.088 1.00 12.79 92 ASN A O 1
ATOM 649 N N . GLU A 1 88 ? 5.328 36.282 15.343 1.00 14.44 93 GLU A N 1
ATOM 650 C CA . GLU A 1 88 ? 4.026 35.686 15.651 1.00 14.76 93 GLU A CA 1
ATOM 651 C C . GLU A 1 88 ? 3.735 34.516 14.709 1.00 17.37 93 GLU A C 1
ATOM 652 O O . GLU A 1 88 ? 3.155 33.509 15.129 1.00 19.32 93 GLU A O 1
ATOM 658 N N . LYS A 1 89 ? 4.181 34.638 13.476 1.00 16.96 94 LYS A N 1
ATOM 659 C CA . LYS A 1 89 ? 4.042 33.556 12.497 1.00 19.58 94 LYS A CA 1
ATOM 660 C C . LYS A 1 89 ? 5.410 32.912 12.303 1.00 19.52 94 LYS A C 1
ATOM 661 O O . LYS A 1 89 ? 6.410 33.656 12.265 1.00 20.12 94 LYS A O 1
ATOM 667 N N . PHE A 1 90 ? 5.465 31.585 12.334 1.00 16.68 95 PHE A N 1
ATOM 668 C CA . PHE A 1 90 ? 6.770 30.931 12.124 1.00 16.76 95 PHE A CA 1
ATOM 669 C C . PHE A 1 90 ? 6.549 29.672 11.276 1.00 16.99 95 PHE A C 1
ATOM 670 O O . PHE A 1 90 ? 5.483 29.079 11.393 1.00 18.96 95 PHE A O 1
ATOM 678 N N . SER A 1 91 ? 7.509 29.418 10.370 1.00 15.95 96 SER A N 1
ATOM 679 C CA . SER A 1 91 ? 7.287 28.364 9.385 1.00 16.64 96 SER A CA 1
ATOM 680 C C . SER A 1 91 ? 8.489 27.431 9.231 1.00 16.81 96 SER A C 1
ATOM 681 O O . SER A 1 91 ? 9.587 27.825 9.633 1.00 17.00 96 SER A O 1
ATOM 684 N N . TYR A 1 92 ? 8.285 26.277 8.621 1.00 17.04 97 TYR A N 1
ATOM 685 C CA . TYR A 1 92 ? 9.313 25.272 8.379 1.00 16.47 97 TYR A CA 1
ATOM 686 C C . TYR A 1 92 ? 9.459 25.063 6.883 1.00 16.67 97 TYR A C 1
ATOM 687 O O . TYR A 1 92 ? 8.500 24.587 6.232 1.00 16.67 97 TYR A O 1
ATOM 696 N N . PHE A 1 93 ? 10.590 25.490 6.306 1.00 17.09 98 PHE A N 1
ATOM 697 C CA . PHE A 1 93 ? 10.928 25.227 4.900 1.00 17.70 98 PHE A CA 1
ATOM 698 C C . PHE A 1 93 ? 12.328 24.637 4.836 1.00 16.33 98 PHE A C 1
ATOM 699 O O . PHE A 1 93 ? 13.339 25.347 4.638 1.00 18.63 98 PHE A O 1
ATOM 707 N N . PRO A 1 94 ? 12.495 23.341 5.103 1.00 16.20 99 PRO A N 1
ATOM 708 C CA . PRO A 1 94 ? 13.795 22.696 5.205 1.00 15.46 99 PRO A CA 1
ATOM 709 C C . PRO A 1 94 ? 14.543 22.862 3.898 1.00 16.84 99 PRO A C 1
ATOM 710 O O . PRO A 1 94 ? 13.916 22.805 2.824 1.00 18.19 99 PRO A O 1
ATOM 714 N N . GLU A 1 95 ? 15.844 23.055 3.990 1.00 17.66 100 GLU A N 1
ATOM 715 C CA . GLU A 1 95 ? 16.713 23.184 2.833 1.00 16.70 100 GLU A CA 1
ATOM 716 C C . GLU A 1 95 ? 16.545 22.035 1.847 1.00 18.33 100 GLU A C 1
ATOM 717 O O . GLU A 1 95 ? 16.753 22.252 0.645 1.00 19.62 100 GLU A O 1
ATOM 723 N N . MET A 1 96 ? 16.236 20.840 2.324 1.00 17.73 101 MET A N 1
ATOM 724 C CA . MET A 1 96 ? 16.123 19.672 1.457 1.00 16.57 101 MET A CA 1
ATOM 725 C C . MET A 1 96 ? 15.049 19.770 0.414 1.00 19.89 101 MET A C 1
ATOM 726 O O . MET A 1 96 ? 15.100 18.980 -0.546 1.00 20.07 101 MET A O 1
ATOM 731 N N . GLU A 1 97 ? 14.062 20.625 0.527 1.00 21.44 102 GLU A N 1
ATOM 732 C CA . GLU A 1 97 ? 13.011 20.768 -0.474 1.00 26.77 102 GLU A CA 1
ATOM 733 C C . GLU A 1 97 ? 13.547 21.309 -1.819 1.00 28.52 102 GLU A C 1
ATOM 741 N N . GLU B 1 2 ? 16.889 -1.429 -2.422 1.00 30.70 7 GLU B N 1
ATOM 742 C CA . GLU B 1 2 ? 15.608 -0.971 -2.975 1.00 28.14 7 GLU B CA 1
ATOM 743 C C . GLU B 1 2 ? 14.464 -1.384 -2.042 1.00 25.21 7 GLU B C 1
ATOM 744 O O . GLU B 1 2 ? 13.399 -0.910 -2.392 1.00 27.84 7 GLU B O 1
ATOM 746 N N . THR B 1 3 ? 14.654 -2.135 -0.978 1.00 22.93 8 THR B N 1
ATOM 747 C CA . THR B 1 3 ? 13.505 -2.474 -0.095 1.00 20.82 8 THR B CA 1
ATOM 748 C C . THR B 1 3 ? 13.781 -1.994 1.318 1.00 19.83 8 THR B C 1
ATOM 749 O O . THR B 1 3 ? 14.668 -2.519 2.022 1.00 22.76 8 THR B O 1
ATOM 753 N N . GLN B 1 4 ? 13.007 -1.020 1.811 1.00 17.72 9 GLN B N 1
ATOM 754 C CA . GLN B 1 4 ? 13.214 -0.509 3.155 1.00 17.12 9 GLN B CA 1
ATOM 755 C C . GLN B 1 4 ? 12.064 -0.871 4.113 1.00 16.86 9 GLN B C 1
ATOM 756 O O . GLN B 1 4 ? 12.210 -0.671 5.311 1.00 17.61 9 GLN B O 1
ATOM 762 N N . GLU B 1 5 ? 10.925 -1.277 3.579 1.00 15.10 10 GLU B N 1
ATOM 763 C CA . GLU B 1 5 ? 9.762 -1.538 4.439 1.00 15.08 10 GLU B CA 1
ATOM 764 C C . GLU B 1 5 ? 8.794 -2.518 3.788 1.00 16.70 10 GLU B C 1
ATOM 765 O O . GLU B 1 5 ? 8.691 -2.513 2.566 1.00 16.49 10 GLU B O 1
ATOM 771 N N . CYS B 1 6 ? 8.075 -3.303 4.605 1.00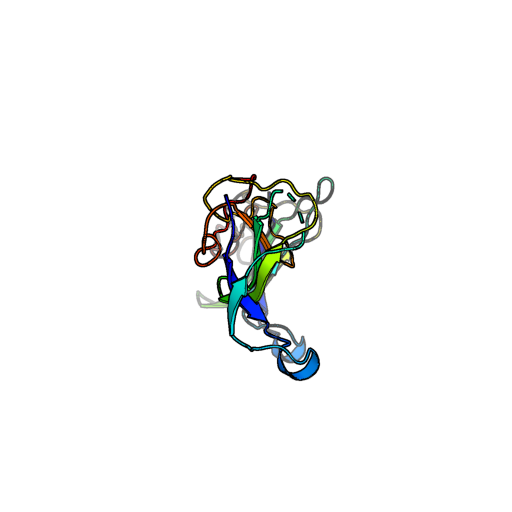 13.27 11 CYS B N 1
ATOM 772 C CA . CYS B 1 6 ? 7.194 -4.358 4.095 1.00 13.43 11 CYS B CA 1
ATOM 773 C C . CYS B 1 6 ? 5.895 -4.467 4.896 1.00 14.09 11 CYS B C 1
ATOM 774 O O . CYS B 1 6 ? 5.767 -3.891 5.975 1.00 13.72 11 CYS B O 1
ATOM 777 N N . LEU B 1 7 ? 4.848 -5.018 4.283 1.00 12.55 12 LEU B N 1
ATOM 778 C CA . LEU B 1 7 ? 3.609 -5.329 5.001 1.00 11.93 12 LEU B CA 1
ATOM 779 C C . LEU B 1 7 ? 4.022 -6.363 6.065 1.00 14.09 12 LEU B C 1
ATOM 780 O O . LEU B 1 7 ? 4.685 -7.360 5.767 1.00 14.82 12 LEU B O 1
ATOM 785 N N . PHE B 1 8 ? 3.548 -6.113 7.318 1.00 13.65 13 PHE B N 1
ATOM 786 C CA . PHE B 1 8 ? 3.873 -7.076 8.414 1.00 14.83 13 PHE B CA 1
ATOM 787 C C . PHE B 1 8 ? 2.593 -7.802 8.820 1.00 12.13 13 PHE B C 1
ATOM 788 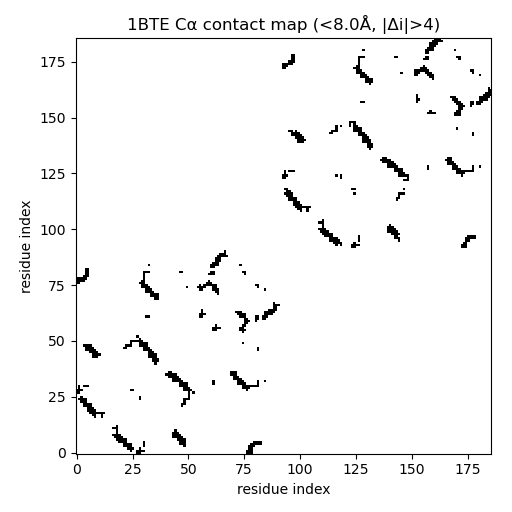O O . PHE B 1 8 ? 1.549 -7.158 8.994 1.00 12.94 13 PHE B O 1
ATOM 796 N N . PHE B 1 9 ? 2.692 -9.115 9.021 1.00 12.45 14 PHE B N 1
ATOM 797 C CA . PHE B 1 9 ? 1.566 -9.902 9.532 1.00 12.77 14 PHE B CA 1
ATOM 798 C C . PHE B 1 9 ? 2.205 -11.038 10.355 1.00 13.65 14 PHE B C 1
ATOM 799 O O . PHE B 1 9 ? 3.184 -11.651 9.902 1.00 14.51 14 PHE B O 1
ATOM 807 N N . ASN B 1 10 ? 1.607 -11.392 11.500 1.00 13.59 15 ASN B N 1
ATOM 808 C CA . ASN B 1 10 ? 2.127 -12.522 12.288 1.00 14.42 15 ASN B CA 1
ATOM 809 C C . ASN B 1 10 ? 0.908 -13.257 12.849 1.00 14.95 15 ASN B C 1
ATOM 810 O O . ASN B 1 10 ? 0.293 -12.775 13.798 1.00 15.38 15 ASN B O 1
ATOM 815 N N . ALA B 1 11 ? 0.605 -14.440 12.291 1.00 15.98 16 ALA B N 1
ATOM 816 C CA . ALA B 1 11 ? -0.532 -15.201 12.841 1.00 16.89 16 ALA B CA 1
ATOM 817 C C . ALA B 1 11 ? -0.278 -15.654 14.275 1.00 18.23 16 ALA B C 1
ATOM 818 O O . ALA B 1 11 ? -1.299 -15.777 15.010 1.00 17.76 16 ALA B O 1
ATOM 820 N N . ASN B 1 12 ? 0.980 -15.781 14.664 1.00 17.25 17 ASN B N 1
ATOM 821 C CA . ASN B 1 12 ? 1.264 -16.222 16.044 1.00 17.41 17 ASN B CA 1
ATOM 822 C C . ASN B 1 12 ? 1.585 -15.047 16.967 1.00 16.63 17 ASN B C 1
ATOM 823 O O . ASN B 1 12 ? 2.386 -15.173 17.899 1.00 16.88 17 ASN B O 1
ATOM 828 N N . TRP B 1 13 ? 0.994 -13.887 16.694 1.00 15.46 18 TRP B N 1
ATOM 829 C CA . TRP B 1 13 ? 1.260 -12.665 17.462 1.00 16.93 18 TRP B CA 1
ATOM 830 C C . TRP B 1 13 ? 1.010 -12.769 18.972 1.00 18.08 18 TRP B C 1
ATOM 831 O O . TRP B 1 13 ? 1.717 -12.108 19.737 1.00 17.28 18 TRP B O 1
ATOM 842 N N . GLU B 1 14 ? 0.015 -13.573 19.373 1.00 17.31 19 GLU B N 1
ATOM 843 C CA . GLU B 1 14 ? -0.311 -13.617 20.795 1.00 21.53 19 GLU B CA 1
ATOM 844 C C . GLU B 1 14 ? 0.794 -14.360 21.538 1.00 20.70 19 GLU B C 1
ATOM 845 O O . GLU B 1 14 ? 1.253 -13.825 22.539 1.00 22.70 19 GLU B O 1
ATOM 851 N N . ARG B 1 15 ? 1.278 -15.467 21.010 1.00 20.78 20 ARG B N 1
ATOM 852 C CA . ARG B 1 15 ? 2.389 -16.165 21.673 1.00 21.30 20 ARG B CA 1
ATOM 853 C C . ARG B 1 15 ? 3.739 -15.483 21.519 1.00 20.33 20 ARG B C 1
ATOM 854 O O . ARG B 1 15 ? 4.619 -15.506 22.393 1.00 21.69 20 ARG B O 1
ATOM 862 N N . ASP B 1 16 ? 3.984 -14.816 20.374 1.00 19.34 21 ASP B N 1
ATOM 863 C CA . ASP B 1 16 ? 5.253 -14.193 20.063 1.00 19.86 21 ASP B CA 1
ATOM 864 C C . ASP B 1 16 ? 5.350 -12.787 20.658 1.00 21.02 21 ASP B C 1
ATOM 865 O O . ASP B 1 16 ? 6.458 -12.253 20.737 1.00 23.80 21 ASP B O 1
ATOM 870 N N . ARG B 1 17 ? 4.248 -12.192 21.107 1.00 20.73 22 ARG B N 1
ATOM 871 C CA . ARG B 1 17 ? 4.206 -10.849 21.661 1.00 21.81 22 ARG B CA 1
ATOM 872 C C . ARG B 1 17 ? 4.616 -9.803 20.622 1.00 19.93 22 ARG B C 1
ATOM 873 O O . ARG B 1 17 ? 5.447 -8.912 20.870 1.00 21.98 22 ARG B O 1
ATOM 881 N N . THR B 1 18 ? 3.948 -9.844 19.451 1.00 17.85 23 THR B N 1
ATOM 882 C CA . THR B 1 18 ? 4.203 -8.817 18.425 1.00 16.43 23 THR B CA 1
ATOM 883 C C . THR B 1 18 ? 2.851 -8.255 18.015 1.00 13.75 23 THR B C 1
ATOM 884 O O . THR B 1 18 ? 1.761 -8.660 18.496 1.00 15.42 23 THR B O 1
ATOM 888 N N . ASN B 1 19 ? 2.941 -7.209 17.132 1.00 13.15 24 ASN B N 1
ATOM 889 C CA . ASN B 1 19 ? 1.702 -6.770 16.506 1.00 12.52 24 ASN B CA 1
ATOM 890 C C . ASN B 1 19 ? 1.106 -7.921 15.696 1.00 11.96 24 ASN B C 1
ATOM 891 O O . ASN B 1 19 ? 1.840 -8.850 15.302 1.00 14.18 24 ASN B O 1
ATOM 896 N N . GLN B 1 20 ? -0.204 -7.884 15.410 1.00 12.07 25 GLN B N 1
ATOM 897 C CA . GLN B 1 20 ? -0.765 -8.892 14.502 1.00 13.76 25 GLN B CA 1
ATOM 898 C C . GLN B 1 20 ? -0.457 -8.387 13.073 1.00 14.10 25 GLN B C 1
ATOM 899 O O . GLN B 1 20 ? -0.217 -9.216 12.160 1.00 15.07 25 GLN B O 1
ATOM 905 N N . THR 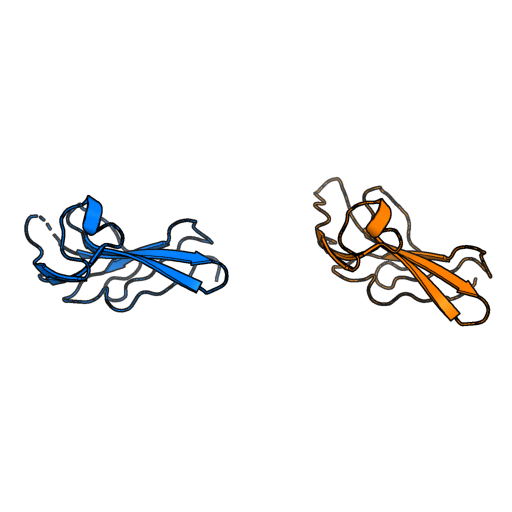B 1 21 ? -0.615 -7.108 12.807 1.00 13.21 26 THR B N 1
ATOM 906 C CA . THR B 1 21 ? -0.361 -6.501 11.520 1.00 13.25 26 THR B CA 1
ATOM 907 C C . THR B 1 21 ? 0.354 -5.172 11.666 1.00 13.67 26 THR B C 1
ATOM 908 O O . THR B 1 21 ? 0.320 -4.520 12.723 1.00 12.02 26 THR B O 1
ATOM 912 N N . GLY B 1 22 ? 0.981 -4.670 10.592 1.00 13.21 27 GLY B N 1
ATOM 913 C CA . GLY B 1 22 ? 1.577 -3.352 10.553 1.00 12.99 27 GLY B CA 1
ATOM 914 C C . GLY B 1 22 ? 2.481 -3.136 9.323 1.00 14.22 27 GLY B C 1
ATOM 915 O O . GLY B 1 22 ? 2.260 -3.830 8.336 1.00 13.42 27 GLY B O 1
ATOM 916 N N . VAL B 1 23 ? 3.483 -2.309 9.564 1.00 12.62 28 VAL B N 1
ATOM 917 C CA . VAL B 1 23 ? 4.539 -2.014 8.578 1.00 12.99 28 VAL B CA 1
ATOM 918 C C . VAL B 1 23 ? 5.889 -2.336 9.216 1.00 13.57 28 VAL B C 1
ATOM 919 O O . VAL B 1 23 ? 6.267 -1.727 10.215 1.00 14.28 28 VAL B O 1
ATOM 923 N N . GLU B 1 24 ? 6.651 -3.289 8.622 1.00 14.36 29 GLU B N 1
ATOM 924 C CA . GLU B 1 24 ? 7.967 -3.612 9.207 1.00 14.74 29 GLU B CA 1
ATOM 925 C C . GLU B 1 24 ? 9.089 -2.850 8.557 1.00 16.50 29 GLU B C 1
ATOM 926 O O . GLU B 1 24 ? 9.253 -2.917 7.339 1.00 16.53 29 GLU B O 1
ATOM 932 N N . PRO B 1 25 ? 9.980 -2.191 9.308 1.00 17.23 30 PRO B N 1
ATOM 933 C CA . PRO B 1 25 ? 11.177 -1.564 8.741 1.00 18.15 30 PRO B CA 1
ATOM 934 C C . PRO B 1 25 ? 12.231 -2.617 8.441 1.00 17.76 30 PRO B C 1
ATOM 935 O O . PRO B 1 25 ? 12.478 -3.478 9.326 1.00 18.93 30 PRO B O 1
ATOM 939 N N . CYS B 1 26 ? 12.880 -2.670 7.271 1.00 18.68 31 CYS B N 1
ATOM 940 C CA . CYS B 1 26 ? 13.858 -3.716 6.993 1.00 21.38 31 CYS B CA 1
ATOM 941 C C . CYS B 1 26 ? 15.309 -3.379 7.325 1.00 27.78 31 CYS B C 1
ATOM 942 O O . CYS B 1 26 ? 16.138 -4.317 7.394 1.00 29.53 31 CYS B O 1
ATOM 945 N N . TYR B 1 27 ? 15.664 -2.125 7.427 1.00 31.39 32 TYR B N 1
ATOM 946 C CA . TYR B 1 27 ? 17.033 -1.695 7.691 1.00 37.15 32 TYR B CA 1
ATOM 947 C C . TYR B 1 27 ? 18.065 -2.430 6.835 1.00 40.25 32 TYR B C 1
ATOM 948 O O . TYR B 1 27 ? 18.854 -3.215 7.356 1.00 41.35 32 TYR B O 1
ATOM 957 N N . GLY B 1 28 ? 18.049 -2.184 5.531 1.00 44.13 33 GLY B N 1
ATOM 958 C CA . GLY B 1 28 ? 19.047 -2.863 4.680 1.00 48.28 33 GLY B CA 1
ATOM 959 C C . GLY B 1 28 ? 20.184 -1.856 4.473 1.00 50.98 33 GLY B C 1
ATOM 960 O O . GLY B 1 28 ? 20.095 -0.740 4.999 1.00 51.72 33 GLY B O 1
ATOM 961 N N . ASP B 1 29 ? 21.209 -2.274 3.738 1.00 52.78 34 ASP B N 1
ATOM 962 C CA . ASP B 1 29 ? 22.321 -1.371 3.465 1.00 54.73 34 ASP B CA 1
ATOM 963 C C . ASP B 1 29 ? 23.022 -1.750 2.166 1.00 55.95 34 ASP B C 1
ATOM 964 O O . ASP B 1 29 ? 22.552 -2.607 1.419 1.00 56.44 34 ASP B O 1
ATOM 969 N N . LYS B 1 30 ? 24.154 -1.096 1.918 1.00 57.00 35 LYS B N 1
ATOM 970 C CA . LYS B 1 30 ? 24.899 -1.311 0.683 1.00 58.30 35 LYS B CA 1
ATOM 971 C C . LYS B 1 30 ? 25.105 -2.800 0.429 1.00 58.43 35 LYS B C 1
ATOM 972 O O . LYS B 1 30 ? 24.677 -3.322 -0.600 1.00 58.93 35 LYS B O 1
ATOM 974 N N . ASP B 1 31 ? 25.710 -3.483 1.393 1.00 58.65 36 ASP B N 1
ATOM 975 C CA . ASP B 1 31 ? 25.987 -4.910 1.273 1.00 58.60 36 ASP B CA 1
ATOM 976 C C . ASP B 1 31 ? 24.767 -5.796 1.485 1.00 57.24 36 ASP B C 1
ATOM 977 O O . ASP B 1 31 ? 24.718 -6.916 0.957 1.00 57.69 36 ASP B O 1
ATOM 982 N N . LYS B 1 32 ? 23.777 -5.347 2.254 1.00 54.36 37 LYS B N 1
ATOM 983 C CA . LYS B 1 32 ? 22.612 -6.171 2.561 1.00 51.89 37 LYS B CA 1
ATOM 984 C C . LYS B 1 32 ? 21.388 -5.794 1.739 1.00 49.06 37 LYS B C 1
ATOM 985 O O . LYS B 1 32 ? 20.693 -4.832 2.088 1.00 49.96 37 LYS B O 1
ATOM 991 N N . ARG B 1 33 ? 21.108 -6.520 0.654 1.00 44.53 38 ARG B N 1
ATOM 992 C CA . ARG B 1 33 ? 19.963 -6.248 -0.212 1.00 39.71 38 ARG B CA 1
ATOM 993 C C . ARG B 1 33 ? 18.708 -6.975 0.275 1.00 36.28 38 ARG B C 1
ATOM 994 O O . ARG B 1 33 ? 18.605 -8.196 0.196 1.00 35.82 38 ARG B O 1
ATOM 996 N N . ARG B 1 34 ? 17.742 -6.237 0.797 1.00 31.07 39 ARG B N 1
ATOM 997 C CA . ARG B 1 34 ? 16.566 -6.790 1.441 1.00 26.83 39 ARG B CA 1
ATOM 998 C C . ARG B 1 34 ? 15.409 -7.108 0.510 1.00 22.52 39 ARG B C 1
ATOM 999 O O . ARG B 1 34 ? 15.451 -6.778 -0.672 1.00 20.49 39 ARG B O 1
ATOM 1007 N N . HIS B 1 35 ? 14.470 -7.930 1.006 1.00 19.77 40 HIS B N 1
ATOM 1008 C CA . HIS B 1 35 ? 13.301 -8.337 0.239 1.00 17.86 40 HIS B CA 1
ATOM 1009 C C . HIS B 1 35 ? 12.095 -8.350 1.217 1.00 17.40 40 HIS B C 1
ATOM 1010 O O . HIS B 1 35 ? 12.390 -8.441 2.419 1.00 17.85 40 HIS B O 1
ATOM 1017 N N . CYS B 1 36 ? 10.894 -8.345 0.699 1.00 15.58 41 CYS B N 1
ATOM 1018 C CA . CYS B 1 36 ? 9.703 -8.640 1.480 1.00 14.41 41 CYS B CA 1
ATOM 1019 C C . CYS B 1 36 ? 9.307 -10.075 1.158 1.00 15.29 41 CYS B C 1
ATOM 1020 O O . CYS B 1 36 ? 9.757 -10.693 0.176 1.00 15.00 41 CYS B O 1
ATOM 1023 N N . PHE B 1 37 ? 8.483 -10.700 1.991 1.00 14.99 42 PHE B N 1
ATOM 1024 C CA . PHE B 1 37 ? 8.039 -12.081 1.792 1.00 14.17 42 PHE B CA 1
ATOM 1025 C C . PHE B 1 37 ? 6.649 -12.289 2.358 1.00 13.43 42 PHE B C 1
ATOM 1026 O O . PHE B 1 37 ? 6.168 -11.505 3.231 1.00 15.29 42 PHE B O 1
ATOM 1034 N N . ALA B 1 38 ? 6.010 -13.385 1.954 1.00 13.42 43 ALA B N 1
ATOM 1035 C CA . ALA B 1 38 ? 4.733 -13.826 2.521 1.00 12.70 43 ALA B CA 1
ATOM 1036 C C . ALA B 1 38 ? 4.765 -15.324 2.649 1.00 13.30 43 ALA B C 1
ATOM 1037 O O . ALA B 1 38 ? 5.314 -15.991 1.723 1.00 14.92 43 ALA B O 1
ATOM 1039 N N . THR B 1 39 ? 4.131 -15.943 3.648 1.00 13.39 44 THR B N 1
ATOM 1040 C CA . THR B 1 39 ? 3.959 -17.390 3.721 1.00 14.47 44 THR B CA 1
ATOM 1041 C C . THR B 1 39 ? 2.543 -17.669 4.219 1.00 13.71 44 THR B C 1
ATOM 1042 O O . THR B 1 39 ? 2.039 -16.917 5.067 1.00 14.79 44 THR B O 1
ATOM 1046 N N . TRP B 1 40 ? 1.857 -18.634 3.579 1.00 14.86 45 TRP B N 1
ATOM 1047 C CA . TRP B 1 40 ? 0.452 -18.864 3.819 1.00 15.60 45 TRP B CA 1
ATOM 1048 C C . TRP B 1 40 ? 0.090 -20.342 3.583 1.00 15.61 45 TRP B C 1
ATOM 1049 O O . TRP B 1 40 ? 0.859 -21.081 2.969 1.00 17.04 45 TRP B O 1
ATOM 1060 N N . LYS B 1 41 ? -1.101 -20.668 4.071 1.00 16.52 46 LYS B N 1
ATOM 1061 C CA . LYS B 1 41 ? -1.761 -21.953 3.729 1.00 17.90 46 LYS B CA 1
ATOM 1062 C C . LYS B 1 41 ? -2.904 -21.655 2.759 1.00 18.27 46 LYS B C 1
ATOM 1063 O O . LYS B 1 41 ? -3.467 -20.546 2.755 1.00 18.39 46 LYS B O 1
ATOM 1069 N N . ASN B 1 42 ? -3.255 -22.664 1.931 1.00 19.97 47 ASN B N 1
ATOM 1070 C CA . ASN B 1 42 ? -4.332 -22.519 0.957 1.00 21.32 47 ASN B CA 1
ATOM 1071 C C . ASN B 1 42 ? -5.035 -23.889 0.885 1.00 24.99 47 ASN B C 1
ATOM 1072 O O . ASN B 1 42 ? -4.589 -24.774 0.166 1.00 26.79 47 ASN B O 1
ATOM 1077 N N . ILE B 1 43 ? -6.043 -24.063 1.742 1.00 29.24 48 ILE B N 1
ATOM 1078 C CA . ILE B 1 43 ? -6.690 -25.401 1.723 1.00 33.87 48 ILE B CA 1
ATOM 1079 C C . ILE B 1 43 ? -7.979 -25.254 0.936 1.00 33.98 48 ILE B C 1
ATOM 1080 O O . ILE B 1 43 ? -8.956 -24.611 1.307 1.00 33.86 48 ILE B O 1
ATOM 1085 N N . SER B 1 44 ? -7.931 -25.817 -0.267 1.00 36.54 49 SER B N 1
ATOM 1086 C CA . SER B 1 44 ? -9.014 -25.787 -1.233 1.00 37.23 49 SER B CA 1
ATOM 1087 C C . SER B 1 44 ? -9.553 -24.404 -1.550 1.00 36.89 49 SER B C 1
ATOM 1088 O O . SER B 1 44 ? -10.767 -24.197 -1.667 1.00 37.29 49 SER B O 1
ATOM 1091 N N . GLY B 1 45 ? -8.660 -23.418 -1.731 1.00 35.36 50 GLY B N 1
ATOM 1092 C CA . GLY B 1 45 ? -9.056 -22.065 -2.061 1.00 33.69 50 GLY B CA 1
ATOM 1093 C C . GLY B 1 45 ? -9.138 -21.116 -0.878 1.00 31.55 50 GLY B C 1
ATOM 1094 O O . GLY B 1 45 ? -9.140 -19.901 -1.066 1.00 30.63 50 GLY B O 1
ATOM 1095 N N . SER B 1 46 ? -9.163 -21.649 0.338 1.00 31.20 51 SER B N 1
ATOM 1096 C CA . SER B 1 46 ? -9.216 -20.847 1.551 1.00 29.71 51 SER B CA 1
ATOM 1097 C C . SER B 1 46 ? -7.835 -20.434 2.073 1.00 27.22 51 SER B C 1
ATOM 1098 O O . SER B 1 46 ? -7.126 -21.273 2.617 1.00 26.25 51 SER B O 1
ATOM 1101 N N . ILE B 1 47 ? -7.524 -19.159 1.946 1.00 26.38 52 ILE B N 1
ATOM 1102 C CA . ILE B 1 47 ? -6.228 -18.636 2.348 1.00 26.27 52 ILE B CA 1
ATOM 1103 C C . ILE B 1 47 ? -6.116 -18.198 3.796 1.00 24.45 52 ILE B C 1
ATOM 1104 O O . ILE B 1 47 ? -6.932 -17.448 4.339 1.00 25.04 52 ILE B O 1
ATOM 1109 N N . GLU B 1 48 ? -5.051 -18.678 4.438 1.00 21.95 53 GLU B N 1
ATOM 1110 C CA . GLU B 1 48 ? -4.677 -18.359 5.797 1.00 21.67 53 GLU B CA 1
ATOM 1111 C C . GLU B 1 48 ? -3.232 -17.830 5.820 1.00 18.10 53 GLU B C 1
ATOM 1112 O O . GLU B 1 48 ? -2.284 -18.592 5.573 1.00 18.74 53 GLU B O 1
ATOM 1118 N N . ILE B 1 49 ? -3.066 -16.538 6.101 1.00 16.74 54 ILE B N 1
ATOM 1119 C CA . ILE B 1 49 ? -1.699 -16.012 6.204 1.00 15.47 54 ILE B CA 1
ATOM 1120 C C . ILE B 1 49 ? -0.965 -16.525 7.448 1.00 17.57 54 ILE B C 1
ATOM 1121 O O . ILE B 1 49 ? -1.588 -16.557 8.501 1.00 19.30 54 ILE B O 1
ATOM 1126 N N . VAL B 1 50 ? 0.289 -16.919 7.328 1.00 15.54 55 VAL B N 1
ATOM 1127 C CA . VAL B 1 50 ? 1.111 -17.367 8.458 1.00 14.92 55 VAL B CA 1
ATOM 1128 C C . VAL B 1 50 ? 2.006 -16.199 8.848 1.00 15.82 55 VAL B C 1
ATOM 1129 O O . VAL B 1 50 ? 2.014 -15.738 10.015 1.00 15.46 55 VAL B O 1
ATOM 1133 N N . LYS B 1 51 ? 2.781 -15.615 7.904 1.00 14.00 56 LYS B N 1
ATOM 1134 C CA . LYS B 1 51 ? 3.557 -14.397 8.173 1.00 13.38 56 LYS B CA 1
ATOM 1135 C C . LYS B 1 51 ? 3.637 -13.531 6.916 1.00 16.31 56 LYS B C 1
ATOM 1136 O O . LYS B 1 51 ? 3.668 -14.102 5.783 1.00 14.17 56 LYS B O 1
ATOM 1142 N N . GLN B 1 52 ? 3.847 -12.235 7.079 1.00 14.07 57 GLN B N 1
ATOM 1143 C CA . GLN B 1 52 ? 4.314 -11.310 6.050 1.00 14.27 57 GLN B CA 1
ATOM 1144 C C . GLN B 1 52 ? 5.381 -10.427 6.693 1.00 13.38 57 GLN B C 1
ATOM 1145 O O . GLN B 1 52 ? 5.189 -9.987 7.861 1.00 14.38 57 GLN B O 1
ATOM 1151 N N . GLY B 1 53 ? 6.457 -10.042 5.985 1.00 12.17 58 GLY B N 1
ATOM 1152 C CA . GLY B 1 53 ? 7.412 -9.095 6.583 1.00 13.85 58 GLY B CA 1
ATOM 1153 C C . GLY B 1 53 ? 8.658 -8.930 5.712 1.00 16.19 58 GLY B C 1
ATOM 1154 O O . GLY B 1 53 ? 8.599 -9.267 4.533 1.00 15.73 58 GLY B O 1
ATOM 1155 N N . CYS B 1 54 ? 9.713 -8.453 6.350 1.00 13.82 59 CYS B N 1
ATOM 1156 C CA . CYS B 1 54 ? 11.029 -8.348 5.722 1.00 16.05 59 CYS B CA 1
ATOM 1157 C C . CYS B 1 54 ? 11.818 -9.651 5.780 1.00 16.49 59 CYS B C 1
ATOM 1158 O O . CYS B 1 54 ? 11.841 -10.342 6.815 1.00 15.91 59 CYS B O 1
ATOM 1161 N N . TRP B 1 55 ? 12.493 -10.007 4.681 1.00 16.97 60 TRP B N 1
ATOM 1162 C CA . TRP B 1 55 ? 13.351 -11.198 4.670 1.00 18.05 60 TRP B CA 1
ATOM 1163 C C . TRP B 1 55 ? 14.777 -10.667 4.718 1.00 20.73 60 TRP B C 1
ATOM 1164 O O . TRP B 1 55 ? 15.147 -9.859 3.865 1.00 18.73 60 TRP B O 1
ATOM 1175 N N . LEU B 1 56 ? 15.554 -11.065 5.726 1.00 23.59 61 LEU B N 1
ATOM 1176 C CA . LEU B 1 56 ? 16.787 -10.355 6.025 1.00 28.54 61 LEU B CA 1
ATOM 1177 C C . LEU B 1 56 ? 18.053 -10.996 5.504 1.00 30.45 61 LEU B C 1
ATOM 1178 O O . LEU B 1 56 ? 19.157 -10.493 5.791 1.00 33.77 61 LEU B O 1
ATOM 1183 N N . ASP B 1 57 ? 17.925 -12.107 4.806 1.00 28.60 62 ASP B N 1
ATOM 1184 C CA . ASP B 1 57 ? 19.100 -12.825 4.313 1.00 29.17 62 ASP B CA 1
ATOM 1185 C C . ASP B 1 57 ? 19.100 -12.824 2.795 1.00 27.77 62 ASP B C 1
ATOM 1186 O O . ASP B 1 57 ? 18.042 -12.615 2.182 1.00 28.07 62 ASP B O 1
ATOM 1191 N N . ASP B 1 58 ? 20.280 -13.059 2.209 1.00 27.76 63 ASP B N 1
ATOM 1192 C CA . ASP B 1 58 ? 20.374 -13.142 0.761 1.00 27.68 63 ASP B CA 1
ATOM 1193 C C . ASP B 1 58 ? 19.486 -14.289 0.264 1.00 25.54 63 ASP B C 1
ATOM 1194 O O . ASP B 1 58 ? 19.532 -15.379 0.820 1.00 25.54 63 ASP B O 1
ATOM 1196 N N . ILE B 1 59 ? 18.699 -14.052 -0.752 1.00 25.76 64 ILE B N 1
ATOM 1197 C CA . ILE B 1 59 ? 17.749 -15.047 -1.257 1.00 25.79 64 ILE B CA 1
ATOM 1198 C C . ILE B 1 59 ? 17.462 -14.805 -2.724 1.00 26.42 64 ILE B C 1
ATOM 1199 O O . ILE B 1 59 ? 17.561 -13.645 -3.161 1.00 27.34 64 ILE B O 1
ATOM 1204 N N . ASN B 1 60 ? 17.021 -15.804 -3.452 1.00 27.59 65 ASN B N 1
ATOM 1205 C CA . ASN B 1 60 ? 16.591 -15.723 -4.840 1.00 28.52 65 ASN B CA 1
ATOM 1206 C C . ASN B 1 60 ? 15.081 -15.843 -4.990 1.00 27.67 65 ASN B C 1
ATOM 1207 O O . ASN B 1 60 ? 14.508 -16.849 -4.549 1.00 26.33 65 ASN B O 1
ATOM 1212 N N . CYS B 1 61 ? 14.385 -14.860 -5.577 1.00 28.52 66 CYS B N 1
ATOM 1213 C CA . CYS B 1 61 ? 12.920 -14.933 -5.700 1.00 29.78 66 CYS B CA 1
ATOM 1214 C C . CYS B 1 61 ? 12.368 -15.327 -7.041 1.00 32.75 66 CYS B C 1
ATOM 1215 O O . CYS B 1 61 ? 13.109 -15.246 -8.043 1.00 35.65 66 CYS B O 1
ATOM 1218 N N . TYR B 1 62 ? 11.089 -15.673 -7.201 1.00 34.65 67 TYR B N 1
ATOM 1219 C CA . TYR B 1 62 ? 10.544 -16.025 -8.524 1.00 36.88 67 TYR B CA 1
ATOM 1220 C C . TYR B 1 62 ? 10.355 -14.829 -9.446 1.00 37.50 67 TYR B C 1
ATOM 1221 O O . TYR B 1 62 ? 10.563 -14.917 -10.673 1.00 37.88 67 TYR B O 1
ATOM 1230 N N . ASP B 1 63 ? 9.926 -13.680 -8.929 1.00 35.84 68 ASP B N 1
ATOM 1231 C CA . ASP B 1 63 ? 9.815 -12.463 -9.741 1.00 33.59 68 ASP B CA 1
ATOM 1232 C C . ASP B 1 63 ? 10.406 -11.351 -8.876 1.00 33.37 68 ASP B C 1
ATOM 1233 O O . ASP B 1 63 ? 10.612 -11.541 -7.679 1.00 32.97 68 ASP B O 1
ATOM 1238 N N . ARG B 1 64 ? 11.049 -10.384 -9.507 1.00 32.42 69 ARG B N 1
ATOM 1239 C CA . ARG B 1 64 ? 11.719 -9.320 -8.805 1.00 30.61 69 ARG B CA 1
ATOM 1240 C C . ARG B 1 64 ? 10.697 -8.400 -8.139 1.00 30.84 69 ARG B C 1
ATOM 1241 O O . ARG B 1 64 ? 11.056 -7.939 -7.042 1.00 33.76 69 ARG B O 1
ATOM 1243 N N . THR B 1 65 ? 9.548 -8.106 -8.777 1.00 27.25 70 THR B N 1
ATOM 1244 C CA . THR B 1 65 ? 8.672 -7.150 -8.089 1.00 25.87 70 THR B CA 1
ATOM 1245 C C . THR B 1 65 ? 7.346 -7.691 -7.606 1.00 22.90 70 THR B C 1
ATOM 1246 O O . THR B 1 65 ? 6.756 -7.116 -6.663 1.00 24.04 70 THR B O 1
ATOM 1250 N N . ASP B 1 66 ? 6.819 -8.754 -8.207 1.00 22.12 71 ASP B N 1
ATOM 1251 C CA . ASP B 1 66 ? 5.585 -9.354 -7.706 1.00 21.48 71 ASP B CA 1
ATOM 1252 C C . ASP B 1 66 ? 5.947 -10.510 -6.786 1.00 20.69 71 ASP B C 1
ATOM 1253 O O . ASP B 1 66 ? 6.959 -11.133 -7.027 1.00 21.29 71 ASP B O 1
ATOM 1258 N N . CYS B 1 67 ? 5.139 -10.785 -5.788 1.00 17.15 72 CYS B N 1
ATOM 1259 C CA . CYS B 1 67 ? 5.407 -11.895 -4.857 1.00 17.82 72 CYS B CA 1
ATOM 1260 C C . CYS B 1 67 ? 4.597 -13.094 -5.346 1.00 17.62 72 CYS B C 1
ATOM 1261 O O . CYS B 1 67 ? 3.392 -13.151 -5.211 1.00 17.98 72 CYS B O 1
ATOM 1264 N N . ILE B 1 68 ? 5.292 -14.043 -5.976 1.00 17.28 73 ILE B N 1
ATOM 1265 C CA . ILE B 1 68 ? 4.662 -15.227 -6.600 1.00 19.76 73 ILE B CA 1
ATOM 1266 C C . ILE B 1 68 ? 5.269 -16.560 -6.153 1.00 17.72 73 ILE B C 1
ATOM 1267 O O . ILE B 1 68 ? 6.481 -16.720 -6.052 1.00 18.59 73 ILE B O 1
ATOM 1272 N N . GLU B 1 69 ? 4.411 -17.513 -5.816 1.00 20.01 74 GLU B N 1
ATOM 1273 C CA . GLU B 1 69 ? 4.769 -18.892 -5.503 1.00 19.86 74 GLU B CA 1
ATOM 1274 C C . GLU B 1 69 ? 4.665 -19.692 -6.825 1.00 21.91 74 GLU B C 1
ATOM 1275 O O . GLU B 1 69 ? 3.585 -19.696 -7.389 1.00 21.62 74 GLU B O 1
ATOM 1281 N N . LYS B 1 70 ? 5.761 -20.339 -7.219 1.00 24.32 75 LYS B N 1
ATOM 1282 C CA . LYS B 1 70 ? 5.722 -21.189 -8.423 1.00 26.28 75 LYS B CA 1
ATOM 1283 C C . LYS B 1 70 ? 5.925 -22.666 -8.119 1.00 28.14 75 LYS B C 1
ATOM 1284 O O . LYS B 1 70 ? 5.838 -23.530 -9.023 1.00 26.78 75 LYS B O 1
ATOM 1290 N N . LYS B 1 71 ? 6.152 -23.048 -6.860 1.00 28.23 76 LYS B N 1
ATOM 1291 C CA . LYS B 1 71 ? 6.195 -24.492 -6.545 1.00 29.20 76 LYS B CA 1
ATOM 1292 C C . LYS B 1 71 ? 4.805 -25.068 -6.716 1.00 30.30 76 LYS B C 1
ATOM 1293 O O . LYS B 1 71 ? 3.770 -24.450 -6.438 1.00 28.66 76 LYS B O 1
ATOM 1299 N N . ASP B 1 72 ? 4.716 -26.311 -7.220 1.00 29.98 77 ASP B N 1
ATOM 1300 C CA . ASP B 1 72 ? 3.399 -26.913 -7.456 1.00 31.80 77 ASP B CA 1
ATOM 1301 C C . ASP B 1 72 ? 2.758 -27.522 -6.231 1.00 29.53 77 ASP B C 1
ATOM 1302 O O . ASP B 1 72 ? 3.334 -28.345 -5.518 1.00 29.62 77 ASP B O 1
ATOM 1307 N N . SER B 1 73 ? 1.530 -27.120 -5.936 1.00 30.20 78 SER B N 1
ATOM 1308 C CA . SER B 1 73 ? 0.687 -27.538 -4.842 1.00 29.97 78 SER B CA 1
ATOM 1309 C C . SER B 1 73 ? 1.421 -27.920 -3.574 1.00 29.54 78 SER B C 1
ATOM 1310 O O . SER B 1 73 ? 1.347 -29.050 -3.072 1.00 29.72 78 SER B O 1
ATOM 1313 N N . PRO B 1 74 ? 2.069 -26.934 -2.943 1.00 26.16 79 PRO B N 1
ATOM 1314 C CA . PRO B 1 74 ? 2.812 -27.192 -1.727 1.00 27.05 79 PRO B CA 1
ATOM 1315 C C . PRO B 1 74 ? 1.925 -27.249 -0.500 1.00 25.84 79 PRO B C 1
ATOM 1316 O O . PRO B 1 74 ? 0.804 -26.768 -0.550 1.00 25.97 79 PRO B O 1
ATOM 1320 N N . GLU B 1 75 ? 2.402 -27.818 0.606 1.00 25.68 80 GLU B N 1
ATOM 1321 C CA . GLU B 1 75 ? 1.622 -27.822 1.833 1.00 24.90 80 GLU B CA 1
ATOM 1322 C C . GLU B 1 75 ? 1.661 -26.377 2.388 1.00 23.64 80 GLU B C 1
ATOM 1323 O O . GLU B 1 75 ? 0.636 -25.901 2.883 1.00 24.56 80 GLU B O 1
ATOM 1325 N N . VAL B 1 76 ? 2.849 -25.757 2.361 1.00 20.59 81 VAL B N 1
ATOM 1326 C CA . VAL B 1 76 ? 2.981 -24.380 2.860 1.00 18.57 81 VAL B CA 1
ATOM 1327 C C . VAL B 1 76 ? 3.503 -23.495 1.722 1.00 16.91 81 VAL B C 1
ATOM 1328 O O . VAL B 1 76 ? 4.478 -23.900 1.059 1.00 18.94 81 VAL B O 1
ATOM 1332 N N . TYR B 1 77 ? 2.825 -22.390 1.433 1.00 17.23 82 TYR B N 1
ATOM 1333 C CA . TYR B 1 77 ? 3.194 -21.514 0.307 1.00 14.61 82 TYR B CA 1
ATOM 1334 C C . TYR B 1 77 ? 4.168 -20.442 0.759 1.00 14.16 82 TYR B C 1
ATOM 1335 O O . TYR B 1 77 ? 4.088 -19.960 1.910 1.00 15.98 82 TYR B O 1
ATOM 1344 N N . PHE B 1 78 ? 5.021 -19.952 -0.159 1.00 14.62 83 PHE B N 1
ATOM 1345 C CA . PHE B 1 78 ? 5.993 -18.913 0.173 1.00 15.17 83 PHE B CA 1
ATOM 1346 C C . PHE B 1 78 ? 6.284 -18.080 -1.075 1.00 17.76 83 PHE B C 1
ATOM 1347 O O . PHE B 1 78 ? 6.258 -18.635 -2.168 1.00 17.87 83 PHE B O 1
ATOM 1355 N N . CYS B 1 79 ? 6.533 -16.787 -0.942 1.00 16.70 84 CYS B N 1
ATOM 1356 C CA . CYS B 1 79 ? 7.023 -15.974 -2.041 1.00 14.71 84 CYS B CA 1
ATOM 1357 C C . CYS B 1 79 ? 7.949 -14.894 -1.487 1.00 15.96 84 CYS B C 1
ATOM 1358 O O . CYS B 1 79 ? 7.748 -14.441 -0.328 1.00 16.26 84 CYS B O 1
ATOM 1361 N N . CYS B 1 80 ? 8.836 -14.330 -2.319 1.00 16.30 85 CYS B N 1
ATOM 1362 C CA . CYS B 1 80 ? 9.585 -13.137 -1.952 1.00 16.62 85 CYS B CA 1
ATOM 1363 C C . CYS B 1 80 ? 9.665 -12.121 -3.102 1.00 17.76 85 CYS B C 1
ATOM 1364 O O . CYS B 1 80 ? 9.269 -12.435 -4.212 1.00 17.53 85 CYS B O 1
ATOM 1367 N N . CYS B 1 81 ? 9.873 -10.847 -2.774 1.00 15.63 86 CYS B N 1
ATOM 1368 C CA . CYS B 1 81 ? 9.842 -9.776 -3.772 1.00 15.78 86 CYS B CA 1
ATOM 1369 C C . CYS B 1 81 ? 10.712 -8.613 -3.330 1.00 15.20 86 CYS B C 1
ATOM 1370 O O . CYS B 1 81 ? 11.045 -8.449 -2.168 1.00 16.13 86 CYS B O 1
ATOM 1373 N N . GLU B 1 82 ? 10.978 -7.698 -4.306 1.00 16.71 87 GLU B N 1
ATOM 1374 C CA . GLU B 1 82 ? 11.693 -6.464 -3.973 1.00 18.32 87 GLU B CA 1
ATOM 1375 C C . GLU B 1 82 ? 10.806 -5.220 -4.199 1.00 15.63 87 GLU B C 1
ATOM 1376 O O . GLU B 1 82 ? 9.930 -5.237 -5.089 1.00 18.88 87 GLU B O 1
ATOM 1382 N N . GLY B 1 83 ? 10.983 -4.183 -3.406 1.00 18.56 88 GLY B N 1
ATOM 1383 C CA . GLY B 1 83 ? 10.207 -2.955 -3.471 1.00 19.04 88 GLY B CA 1
ATOM 1384 C C . GLY B 1 83 ? 9.311 -2.742 -2.238 1.00 18.42 88 GLY B C 1
ATOM 1385 O O . GLY B 1 83 ? 8.729 -3.739 -1.785 1.00 18.18 88 GLY B O 1
ATOM 1386 N N . ASN B 1 84 ? 9.258 -1.515 -1.743 1.00 16.46 89 ASN B N 1
ATOM 1387 C CA . ASN B 1 84 ? 8.512 -1.272 -0.510 1.00 15.51 89 ASN B CA 1
ATOM 1388 C C . ASN B 1 84 ? 7.073 -1.697 -0.615 1.00 16.39 89 ASN B C 1
ATOM 1389 O O . ASN B 1 84 ? 6.355 -1.508 -1.598 1.00 16.78 89 ASN B O 1
ATOM 1394 N N . MET B 1 85 ? 6.632 -2.497 0.395 1.00 14.51 90 MET B N 1
ATOM 1395 C CA . MET B 1 85 ? 5.274 -2.977 0.528 1.00 14.75 90 MET B CA 1
ATOM 1396 C C . MET B 1 85 ? 4.925 -3.951 -0.591 1.00 14.02 90 MET B C 1
ATOM 1397 O O . MET B 1 85 ? 3.739 -4.265 -0.800 1.00 15.23 90 MET B O 1
ATOM 1402 N N . CYS B 1 86 ? 5.933 -4.549 -1.277 1.00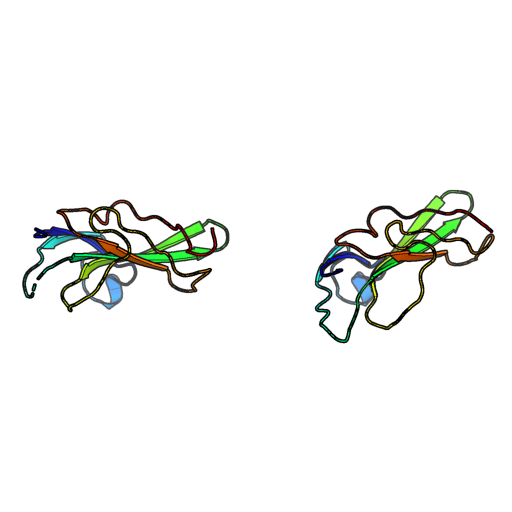 13.84 91 CYS B N 1
ATOM 1403 C CA . CYS B 1 86 ? 5.622 -5.442 -2.397 1.00 14.64 91 CYS B CA 1
ATOM 1404 C C . CYS B 1 86 ? 4.836 -6.676 -2.065 1.00 15.56 91 CYS B C 1
ATOM 1405 O O . CYS B 1 86 ? 4.236 -7.345 -2.943 1.00 16.93 91 CYS B O 1
ATOM 1408 N N . ASN B 1 87 ? 4.924 -7.157 -0.818 1.00 13.80 92 ASN B N 1
ATOM 1409 C CA . ASN B 1 87 ? 4.298 -8.388 -0.371 1.00 13.96 92 ASN B CA 1
ATOM 1410 C C . ASN B 1 87 ? 2.853 -8.187 0.068 1.00 14.58 92 ASN B C 1
ATOM 1411 O O . ASN B 1 87 ? 2.273 -9.183 0.527 1.00 14.94 92 ASN B O 1
ATOM 1416 N N . GLU B 1 88 ? 2.230 -7.035 -0.144 1.00 15.88 93 GLU B N 1
ATOM 1417 C CA . GLU B 1 88 ? 0.810 -6.888 0.165 1.00 18.25 93 GLU B CA 1
ATOM 1418 C C . GLU B 1 88 ? -0.047 -7.803 -0.708 1.00 19.94 93 GLU B C 1
ATOM 1419 O O . GLU B 1 88 ? -0.970 -8.400 -0.177 1.00 22.38 93 GLU B O 1
ATOM 1425 N N . LYS B 1 89 ? 0.339 -7.968 -1.975 1.00 21.32 94 LYS B N 1
ATOM 1426 C CA . LYS B 1 89 ? -0.369 -8.908 -2.843 1.00 23.15 94 LYS B CA 1
ATOM 1427 C C . LYS B 1 89 ? 0.568 -10.096 -3.055 1.00 22.87 94 LYS B C 1
ATOM 1428 O O . LYS B 1 89 ? 1.778 -9.908 -3.179 1.00 22.53 94 LYS B O 1
ATOM 1434 N N . PHE B 1 90 ? 0.006 -11.290 -3.041 1.00 18.25 95 PHE B N 1
ATOM 1435 C CA . PHE B 1 90 ? 0.840 -12.496 -3.210 1.00 19.19 95 PHE B CA 1
ATOM 1436 C C . PHE B 1 90 ? 0.002 -13.522 -3.989 1.00 19.80 95 PHE B C 1
ATOM 1437 O O . PHE B 1 90 ? -1.195 -13.538 -3.731 1.00 21.91 95 PHE B O 1
ATOM 1445 N N . SER B 1 91 ? 0.654 -14.155 -4.957 1.00 19.74 96 SER B N 1
ATOM 1446 C CA . SER B 1 91 ? -0.057 -15.043 -5.874 1.00 22.75 96 SER B CA 1
ATOM 1447 C C . SER B 1 91 ? 0.582 -16.404 -6.110 1.00 23.59 96 SER B C 1
ATOM 1448 O O . SER B 1 91 ? 1.756 -16.617 -5.830 1.00 23.09 96 SER B O 1
ATOM 1451 N N . TYR B 1 92 ? -0.196 -17.296 -6.746 1.00 23.62 97 TYR B N 1
ATOM 1452 C CA . TYR B 1 92 ? 0.222 -18.672 -7.029 1.00 26.01 97 TYR B CA 1
ATOM 1453 C C . TYR B 1 92 ? 0.201 -19.014 -8.517 1.00 25.53 97 TYR B C 1
ATOM 1454 O O . TYR B 1 92 ? -0.878 -18.965 -9.122 1.00 27.51 97 TYR B O 1
ATOM 1463 N N . PHE B 1 93 ? 1.348 -19.324 -9.112 1.00 27.86 98 PHE B N 1
ATOM 1464 C CA . PHE B 1 93 ? 1.471 -19.696 -10.524 1.00 28.97 98 PHE B CA 1
ATOM 1465 C C . PHE B 1 93 ? 2.395 -20.908 -10.625 1.00 29.81 98 PHE B C 1
ATOM 1466 O O . PHE B 1 93 ? 3.609 -20.789 -10.809 1.00 29.37 98 PHE B O 1
ATOM 1474 N N . PRO B 1 94 ? 1.817 -22.102 -10.465 1.00 29.18 99 PRO B N 1
ATOM 1475 C CA . PRO B 1 94 ? 2.584 -23.333 -10.435 1.00 30.33 99 PRO B CA 1
ATOM 1476 C C . PRO B 1 94 ? 3.376 -23.610 -11.704 1.00 31.80 99 PRO B C 1
ATOM 1477 O O . PRO B 1 94 ? 2.810 -23.481 -12.782 1.00 31.75 99 PRO B O 1
ATOM 1481 N N . GLU B 1 95 ? 4.639 -24.003 -11.546 1.00 33.74 100 GLU B N 1
ATOM 1482 C CA . GLU B 1 95 ? 5.464 -24.276 -12.729 1.00 35.85 100 GLU B CA 1
ATOM 1483 C C . GLU B 1 95 ? 5.047 -25.583 -13.398 1.00 37.62 100 GLU B C 1
ATOM 1484 O O . GLU B 1 95 ? 4.139 -26.265 -12.858 1.00 37.78 100 GLU B O 1
#

Radius of gyration: 27.11 Å; Cα contacts (8 Å, |Δi|>4): 489; chains: 2; bounding box: 35×76×50 Å

CATH classification: 2.10.60.10

Sequence (186 aa):
ETQECLFFNANWERDRTNQTGVEPCYGRRHCFATWKNISGSIEIVKQGCWLDDINCYDRTDCIEKKDSPEVYFCCCEGNMCNEKFSYFPEMEETQECLFFNANWERDRTNQTGVEPCYGDKDKRRHCFATWKNISGSIEIVKQGCWLDDINCYDRTDCIEKKDSPEVYFCCCEGNMCNEKFSYFPE

Nearest PDB structures (foldseek):
  1bte-assembly1_A  TM=9.975E-01  e=7.072E-18  Mus musculus
  2goo-assembly1_F  TM=9.489E-01  e=4.998E-17  Mus musculus
  7u5p-assembly1_A  TM=9.425E-01  e=3.963E-16  Homo sapiens
  7mrz-assembly1_C-2  TM=9.481E-01  e=4.171E-13  Homo sapiens
  1s4y-assembly1_A  TM=9.314E-01  e=1.566E-12  Mus musculus

Solvent-accessible surface area: 12096 Å² total; per-residue (Å²): 157,0,83,66,0,43,37,49,5,53,47,81,102,185,66,194,55,102,91,76,25,95,54,78,6,169,111,115,76,17,0,18,0,20,5,83,35,122,118,58,81,89,106,38,42,69,6,1,26,78,71,106,104,46,143,40,111,51,72,67,84,4,20,3,65,125,61,83,28,157,74,15,52,2,2,0,53,17,72,45,24,0,86,171,46,46,64,103,9,110,114,154,112,5,100,70,0,41,41,43,4,54,67,94,113,203,67,190,57,101,84,80,26,94,46,75,2,176,35,73,108,139,108,77,28,16,0,19,0,18,7,88,48,132,122,68,73,96,101,36,44,85,7,2,10,81,94,94,107,54,143,29,128,56,56,91,83,3,24,8,68,139,99,83,26,96,83,16,66,2,5,0,70,24,67,43,24,0,92,176,43,47,69,115,64,110

Secondary structure (P-SEA, 3-state):
ccccbbbbbccccccccccbbbbbbcccccccccccccccbbbbccccccccccccccccccccccccccbbbbbbbccccccbbbbbcccc/cccccbbbbccccccccccbbbbbccccccbbbbbbccccccccbbbbccccccccccccccccccccccccccbbbbbbbccccccbbbbbcc

Foldseek 3Di:
DEFKAWWAAPCCVVVVHDRTDIEGDDPVKKWKWKWAADPNDIDTHITIIDRDDDDFPDAQAFEFADPPDRMTMTIYDDYHRHPDYYYHHVVD/DEFKAWWAAPCCVVVVDDRTDMEGQPADDPWAKKWKWKWAADPNDIDTHITIIDGDDDDFPDAQAFEFADPPDRMTMTIYDDYHSVPDYYYHHD

Organism: Mus musculus (NCBI:txid10090)

B-factor: mean 23.43, std 9.82, range [11.1, 66.71]